Protein AF-A0AAD7IF42-F1 (afdb_monomer)

Foldseek 3Di:
DDDDDCPPVQQLLVVLVVCLLCVPPPVDPDDSVNSLVVNVVVLVVLVVVVVLVPVSLLSSLVSLLSSLLVCLLAVNLVSNLVSLVVSLVSLVVLCLLDLPPPPDPPDPDDDDDDDDPPPDDDDDDDDNVSSLVSVLSSLLSQLLSCLQVLDAGPRDQQSQQRSDAPPDPDPGQGVVCLLVVNHDDHPDLSSLSSSLSVLLNVLSVQVVCCVVDPHDDVVVLVSSLVSLVVSLVVQDPLDQDLSSLSSLLSSLLSLLSSLVVCLVPDVVSVCSNVVSLLVNLVSLLVHPPPPDSPDHRSSSLSSLVVSLVSLVVVLVVVVVDPDDDDPNVVSVVSSVSSVVSNVVCCVSGSSVVPVVVVVVPD

Mean predicted aligned error: 8.76 Å

Radius of gyration: 22.79 Å; Cα contacts (8 Å, |Δi|>4): 372; chains: 1; bounding box: 62×65×60 Å

Nearest PDB structures (foldseek):
  6hc2-assembly4_S  TM=1.830E-01  e=2.344E+00  Homo sapiens
  7vbp-assembly1_r  TM=2.228E-01  e=9.030E+00  Sus scrofa

Structure (mmCIF, N/CA/C/O backbone):
data_AF-A0AAD7IF42-F1
#
_entry.id   AF-A0AAD7IF42-F1
#
loop_
_atom_site.group_PDB
_atom_site.id
_atom_site.type_symbol
_atom_site.label_atom_id
_atom_site.label_alt_id
_atom_site.label_comp_id
_atom_site.label_asym_id
_atom_site.label_entity_id
_atom_site.label_seq_id
_atom_site.pdbx_PDB_ins_code
_atom_site.Cartn_x
_atom_site.Cartn_y
_atom_site.Cartn_z
_atom_site.occupancy
_atom_site.B_iso_or_equiv
_atom_site.auth_seq_id
_atom_site.auth_comp_id
_atom_site.auth_asym_id
_atom_site.auth_atom_id
_atom_site.pdbx_PDB_model_num
ATOM 1 N N . MET A 1 1 ? 14.842 25.556 -34.738 1.00 37.38 1 MET A N 1
ATOM 2 C CA . MET A 1 1 ? 15.367 24.837 -33.557 1.00 37.38 1 MET A CA 1
ATOM 3 C C . MET A 1 1 ? 14.764 23.446 -33.577 1.00 37.38 1 MET A C 1
ATOM 5 O O . MET A 1 1 ? 13.561 23.319 -33.405 1.00 37.38 1 MET A O 1
ATOM 9 N N . HIS A 1 2 ? 15.563 22.438 -33.924 1.00 32.78 2 HIS A N 1
ATOM 10 C CA . HIS A 1 2 ? 15.119 21.048 -33.985 1.00 32.78 2 HIS A CA 1
ATOM 11 C C . HIS A 1 2 ? 14.974 20.503 -32.563 1.00 32.78 2 HIS A C 1
ATOM 13 O O . HIS A 1 2 ? 15.961 20.381 -31.845 1.00 32.78 2 HIS A O 1
ATOM 19 N N . SER A 1 3 ? 13.736 20.211 -32.163 1.00 39.41 3 SER A N 1
ATOM 20 C CA . SER A 1 3 ? 13.443 19.379 -31.000 1.00 39.41 3 SER A CA 1
ATOM 21 C C . SER A 1 3 ? 13.962 17.978 -31.314 1.00 39.41 3 SER A C 1
ATOM 23 O O . SER A 1 3 ? 13.439 17.299 -32.196 1.00 39.41 3 SER A O 1
ATOM 25 N N . ALA A 1 4 ? 15.055 17.586 -30.662 1.00 40.69 4 ALA A N 1
ATOM 26 C CA . ALA A 1 4 ? 15.479 16.200 -30.644 1.00 40.69 4 ALA A CA 1
ATOM 27 C C . ALA A 1 4 ? 14.379 15.415 -29.920 1.00 40.69 4 ALA A C 1
ATOM 29 O O . ALA A 1 4 ? 14.184 15.589 -28.717 1.00 40.69 4 ALA A O 1
ATOM 30 N N . ALA A 1 5 ? 13.619 14.611 -30.663 1.00 49.66 5 ALA A N 1
ATOM 31 C CA . ALA A 1 5 ? 12.765 13.607 -30.053 1.00 49.66 5 ALA A CA 1
ATOM 32 C C . ALA A 1 5 ? 13.664 12.720 -29.171 1.00 49.66 5 ALA A C 1
ATOM 34 O O . ALA A 1 5 ? 14.749 12.351 -29.630 1.00 49.66 5 ALA A O 1
ATOM 35 N N . PRO A 1 6 ? 13.281 12.408 -27.924 1.00 46.97 6 PRO A N 1
ATOM 36 C CA . PRO A 1 6 ? 14.051 11.507 -27.079 1.00 46.97 6 PRO A CA 1
ATOM 37 C C . PRO A 1 6 ? 14.047 10.120 -27.736 1.00 46.97 6 PRO A C 1
ATOM 39 O O . PRO A 1 6 ? 13.092 9.359 -27.631 1.00 46.97 6 PRO A O 1
ATOM 42 N N . THR A 1 7 ? 15.090 9.831 -28.513 1.00 49.94 7 THR A N 1
ATOM 43 C CA . THR A 1 7 ? 15.296 8.554 -29.212 1.00 49.94 7 THR A CA 1
ATOM 44 C C . THR A 1 7 ? 15.912 7.493 -28.311 1.00 49.94 7 THR A C 1
ATOM 46 O O . THR A 1 7 ? 15.931 6.320 -28.680 1.00 49.94 7 THR A O 1
ATOM 49 N N . ASP A 1 8 ? 16.380 7.880 -27.124 1.00 52.59 8 ASP A N 1
ATOM 50 C CA . ASP A 1 8 ? 16.656 6.916 -26.071 1.00 52.59 8 ASP A CA 1
ATOM 51 C C . ASP A 1 8 ? 15.321 6.477 -25.485 1.00 52.59 8 ASP A C 1
ATOM 53 O O . ASP A 1 8 ? 14.614 7.257 -24.851 1.00 52.59 8 ASP A O 1
ATOM 57 N N . LYS A 1 9 ? 14.984 5.203 -25.702 1.00 55.34 9 LYS A N 1
ATOM 58 C CA . LYS A 1 9 ? 13.802 4.501 -25.176 1.00 55.34 9 LYS A CA 1
ATOM 59 C C . LYS A 1 9 ? 13.815 4.371 -23.641 1.00 55.34 9 LYS A C 1
ATOM 61 O O . LYS A 1 9 ? 13.262 3.422 -23.099 1.00 55.34 9 LYS A O 1
ATOM 66 N N . GLY A 1 10 ? 14.470 5.295 -22.935 1.00 55.50 10 GLY A N 1
ATOM 67 C CA . GLY A 1 10 ? 14.366 5.434 -21.493 1.00 55.50 10 GLY A CA 1
ATOM 68 C C . GLY A 1 10 ? 12.892 5.582 -21.132 1.00 55.50 10 GLY A C 1
ATOM 69 O O . GLY A 1 10 ? 12.226 6.495 -21.615 1.00 55.50 10 GLY A O 1
ATOM 70 N N . SER A 1 11 ? 12.398 4.610 -20.363 1.00 74.81 11 SER A N 1
ATOM 71 C CA . SER A 1 11 ? 10.993 4.343 -20.039 1.00 74.81 11 SER A CA 1
ATOM 72 C C . SER A 1 11 ? 10.105 5.594 -20.058 1.00 74.81 11 SER A C 1
ATOM 74 O O . SER A 1 11 ? 10.213 6.458 -19.190 1.00 74.81 11 SER A O 1
ATOM 76 N N . LEU A 1 12 ? 9.189 5.687 -21.032 1.00 89.12 12 LEU A N 1
ATOM 77 C CA . LEU A 1 12 ? 8.197 6.771 -21.131 1.00 89.12 12 LEU A CA 1
ATOM 78 C C . LEU A 1 12 ? 7.338 6.916 -19.866 1.00 89.12 12 LEU A C 1
ATOM 80 O O . LEU A 1 12 ? 6.805 7.994 -19.609 1.00 89.12 12 LEU A O 1
ATOM 84 N N . ALA A 1 13 ? 7.276 5.877 -19.028 1.00 89.88 13 ALA A N 1
ATOM 85 C CA . ALA A 1 13 ? 6.681 5.954 -17.701 1.00 89.88 13 ALA A CA 1
ATOM 86 C C . ALA A 1 13 ? 7.433 6.928 -16.767 1.00 89.88 13 ALA A C 1
ATOM 88 O O . ALA A 1 13 ? 6.816 7.579 -15.932 1.00 89.88 13 ALA A O 1
ATOM 89 N N . VAL A 1 14 ? 8.750 7.100 -16.920 1.00 90.44 14 VAL A N 1
ATOM 90 C CA . VAL A 1 14 ? 9.523 8.113 -16.179 1.00 90.44 14 VAL A CA 1
ATOM 91 C C . VAL A 1 14 ? 9.118 9.521 -16.614 1.00 90.44 14 VAL A C 1
ATOM 93 O O . VAL A 1 14 ? 8.935 10.388 -15.764 1.00 90.44 14 VAL A O 1
ATOM 96 N N . TYR A 1 15 ? 8.915 9.749 -17.915 1.00 89.19 15 TYR A N 1
ATOM 97 C CA . TYR A 1 15 ? 8.423 11.035 -18.422 1.00 89.19 15 TYR A CA 1
ATOM 98 C C . TYR A 1 15 ? 6.982 11.318 -17.983 1.00 89.19 15 TYR A C 1
ATOM 100 O O . TYR A 1 15 ? 6.678 12.452 -17.614 1.00 89.19 15 TYR A O 1
ATOM 108 N N . LEU A 1 16 ? 6.127 10.289 -17.942 1.00 90.50 16 LEU A N 1
ATOM 109 C CA . LEU A 1 16 ? 4.794 10.371 -17.343 1.00 90.50 16 LEU A CA 1
ATOM 110 C C . LEU A 1 16 ? 4.884 10.902 -15.908 1.00 90.50 16 LEU A C 1
ATOM 112 O O . LEU A 1 16 ? 4.269 11.919 -15.596 1.00 90.50 16 LEU A O 1
ATOM 116 N N . TRP A 1 17 ? 5.707 10.289 -15.056 1.00 88.44 17 TRP A N 1
ATOM 117 C CA . TRP A 1 17 ? 5.891 10.759 -13.682 1.00 88.44 17 TRP A CA 1
ATOM 118 C C . TRP A 1 17 ? 6.531 12.139 -13.597 1.00 88.44 17 TRP A C 1
ATOM 120 O O . TRP A 1 17 ? 6.092 12.955 -12.795 1.00 88.44 17 TRP A O 1
ATOM 130 N N . GLY A 1 18 ? 7.496 12.454 -14.460 1.00 88.06 18 GLY A N 1
ATOM 131 C CA . GLY A 1 18 ? 8.045 13.804 -14.567 1.00 88.06 18 GLY A CA 1
ATOM 132 C C . GLY A 1 18 ? 6.959 14.850 -14.840 1.00 88.06 18 GLY A C 1
ATOM 133 O O . GLY A 1 18 ? 6.968 15.910 -14.219 1.00 88.06 18 GLY A O 1
ATOM 134 N N . SER A 1 19 ? 5.986 14.533 -15.702 1.00 87.25 19 SER A N 1
ATOM 135 C CA . SER A 1 19 ? 4.848 15.416 -15.994 1.00 87.25 19 SER A CA 1
ATOM 136 C C . SER A 1 19 ? 3.854 15.543 -14.834 1.00 87.25 19 SER A C 1
ATOM 138 O O . SER A 1 19 ? 3.307 16.621 -14.623 1.00 87.25 19 SER A O 1
ATOM 140 N N . VAL A 1 20 ? 3.652 14.474 -14.053 1.00 85.56 20 VAL A N 1
ATOM 141 C CA . VAL A 1 20 ? 2.779 14.478 -12.864 1.00 85.56 20 VAL A CA 1
ATOM 142 C C . VAL A 1 20 ? 3.416 15.261 -11.713 1.00 85.56 20 VAL A C 1
ATOM 144 O O . VAL A 1 20 ? 2.737 16.019 -11.028 1.00 85.56 20 VAL A O 1
ATOM 147 N N . LEU A 1 21 ? 4.725 15.103 -11.506 1.00 83.50 21 LEU A N 1
ATOM 148 C CA . LEU A 1 21 ? 5.458 15.709 -10.390 1.00 83.50 21 LEU A CA 1
ATOM 149 C C . LEU A 1 21 ? 5.893 17.155 -10.650 1.00 83.50 21 LEU A C 1
ATOM 151 O O . LEU A 1 21 ? 6.169 17.882 -9.700 1.00 83.50 21 LEU A O 1
ATOM 155 N N . SER A 1 22 ? 5.954 17.586 -11.912 1.00 83.25 22 SER A N 1
ATOM 156 C CA . SER A 1 22 ? 6.263 18.965 -12.298 1.00 83.25 22 SER A CA 1
ATOM 157 C C . SER A 1 22 ? 5.022 19.650 -12.882 1.00 83.25 22 SER A C 1
ATOM 159 O O . SER A 1 22 ? 4.936 19.822 -14.100 1.00 83.25 22 SER A O 1
ATOM 161 N N . PRO A 1 23 ? 4.073 20.106 -12.039 1.00 64.12 23 PRO A N 1
ATOM 162 C CA . PRO A 1 23 ? 2.855 20.775 -12.497 1.00 64.12 23 PRO A CA 1
ATOM 163 C C . PRO A 1 23 ? 3.118 22.150 -13.135 1.00 64.12 23 PRO A C 1
ATOM 165 O O . PRO A 1 23 ? 2.208 22.737 -13.720 1.00 64.12 23 PRO A O 1
ATOM 168 N N . VAL A 1 24 ? 4.353 22.675 -13.064 1.00 69.62 24 VAL A N 1
ATOM 169 C CA . VAL A 1 24 ? 4.752 23.880 -13.802 1.00 69.62 24 VAL A CA 1
ATOM 170 C C . VAL A 1 24 ? 4.734 23.563 -15.297 1.00 69.62 24 VAL A C 1
ATOM 172 O O . VAL A 1 24 ? 5.679 23.012 -15.860 1.00 69.62 24 VAL A O 1
ATOM 175 N N . GLN A 1 25 ? 3.622 23.923 -15.934 1.00 57.47 25 GLN A N 1
ATOM 176 C CA . GLN A 1 25 ? 3.397 23.846 -17.371 1.00 57.47 25 GLN A CA 1
ATOM 177 C C . GLN A 1 25 ? 4.444 24.701 -18.094 1.00 57.47 25 GLN A C 1
ATOM 179 O O . GLN A 1 25 ? 4.246 25.889 -18.339 1.00 57.47 25 GLN A O 1
ATOM 184 N N . LEU A 1 26 ? 5.571 24.096 -18.467 1.00 56.31 26 LEU A N 1
ATOM 185 C CA . LEU A 1 26 ? 6.640 24.717 -19.258 1.00 56.31 26 LEU A CA 1
ATOM 186 C C . LEU A 1 26 ? 6.225 24.974 -20.727 1.00 56.31 26 LEU A C 1
ATOM 188 O O . LEU A 1 26 ? 7.031 24.827 -21.638 1.00 56.31 26 LEU A O 1
ATOM 192 N N . GLY A 1 27 ? 4.959 25.318 -20.988 1.00 61.66 27 GLY A N 1
ATOM 193 C CA . GLY A 1 27 ? 4.437 25.590 -22.332 1.00 61.66 27 GLY A CA 1
ATOM 194 C C . GLY A 1 27 ? 4.509 24.404 -23.303 1.00 61.66 27 GLY A C 1
ATOM 195 O O . GLY A 1 27 ? 4.327 24.595 -24.504 1.00 61.66 27 GLY A O 1
ATOM 196 N N . TYR A 1 28 ? 4.784 23.191 -22.815 1.00 66.81 28 TYR A N 1
ATOM 197 C CA . TYR A 1 28 ? 4.833 21.992 -23.647 1.00 66.81 28 TYR A CA 1
ATOM 198 C C . TYR A 1 28 ? 3.422 21.428 -23.875 1.00 66.81 28 TYR A C 1
ATOM 200 O O . TYR A 1 28 ? 2.633 21.365 -22.934 1.00 66.81 28 TYR A O 1
ATOM 208 N N . PRO A 1 29 ? 3.100 20.968 -25.098 1.00 71.12 29 PRO A N 1
ATOM 209 C CA . PRO A 1 29 ? 1.772 20.460 -25.453 1.00 71.12 29 PRO A CA 1
ATOM 210 C C . PRO A 1 29 ? 1.480 19.043 -24.931 1.00 71.12 29 PRO A C 1
ATOM 212 O O . PRO A 1 29 ? 0.421 18.495 -25.226 1.00 71.12 29 PRO A O 1
ATOM 215 N N . TYR A 1 30 ? 2.413 18.412 -24.214 1.00 72.12 30 TYR A N 1
ATOM 216 C CA . TYR A 1 30 ? 2.274 17.018 -23.802 1.00 72.12 30 TYR A CA 1
ATOM 217 C C . TYR A 1 30 ? 1.509 16.910 -22.486 1.00 72.12 30 TYR A C 1
ATOM 219 O O . TYR A 1 30 ? 1.975 17.370 -21.444 1.00 72.12 30 TYR A O 1
ATOM 227 N N . THR A 1 31 ? 0.338 16.283 -22.546 1.00 86.00 31 THR A N 1
ATOM 228 C CA . THR A 1 31 ? -0.444 15.911 -21.367 1.00 86.00 31 THR A CA 1
ATOM 229 C C . THR A 1 31 ? 0.096 14.608 -20.761 1.00 86.00 31 THR A C 1
ATOM 231 O O . THR A 1 31 ? 0.666 13.789 -21.491 1.00 86.00 31 THR A O 1
ATOM 234 N N . PRO A 1 32 ? -0.103 14.366 -19.451 1.00 88.88 32 PRO A N 1
ATOM 235 C CA . PRO A 1 32 ? 0.173 13.067 -18.836 1.00 88.88 32 PRO A CA 1
ATOM 236 C C . PRO A 1 32 ? -0.457 11.905 -19.619 1.00 88.88 32 PRO A C 1
ATOM 238 O O . PRO A 1 32 ? 0.183 10.877 -19.814 1.00 88.88 32 PRO A O 1
ATOM 241 N N . ASP A 1 33 ? -1.656 12.103 -20.172 1.00 90.25 33 ASP A N 1
ATOM 242 C CA . ASP A 1 33 ? -2.352 11.101 -20.987 1.00 90.25 33 ASP A CA 1
ATOM 243 C C . ASP A 1 33 ? -1.561 10.697 -22.239 1.00 90.25 33 ASP A C 1
ATOM 245 O O . ASP A 1 33 ? -1.524 9.520 -22.593 1.00 90.25 33 ASP A O 1
ATOM 249 N N . ALA A 1 34 ? -0.884 11.646 -22.896 1.00 90.81 34 ALA A N 1
ATOM 250 C CA . ALA A 1 34 ? -0.051 11.347 -24.058 1.00 90.81 34 ALA A CA 1
ATOM 251 C C . ALA A 1 34 ? 1.153 10.474 -23.668 1.00 90.81 34 ALA A C 1
ATOM 253 O O . ALA A 1 34 ? 1.450 9.492 -24.347 1.00 90.81 34 ALA A O 1
ATOM 254 N N . PHE A 1 35 ? 1.819 10.785 -22.550 1.00 91.44 35 PHE A N 1
ATOM 255 C CA . PHE A 1 35 ? 2.918 9.957 -22.046 1.00 91.44 35 PHE A CA 1
ATOM 256 C C . PHE A 1 35 ? 2.443 8.577 -21.595 1.00 91.44 35 PHE A C 1
ATOM 258 O O . PHE A 1 35 ? 3.131 7.592 -21.858 1.00 91.44 35 PHE A O 1
ATOM 265 N N . LEU A 1 36 ? 1.269 8.491 -20.966 1.00 94.31 36 LEU A N 1
ATOM 266 C CA . LEU A 1 36 ? 0.659 7.227 -20.565 1.00 94.31 36 LEU A CA 1
ATOM 267 C C . LEU A 1 36 ? 0.368 6.344 -21.781 1.00 94.31 36 LEU A C 1
ATOM 269 O O . LEU A 1 36 ? 0.772 5.184 -21.790 1.00 94.31 36 LEU A O 1
ATOM 273 N N . LEU A 1 37 ? -0.283 6.884 -22.815 1.00 94.25 37 LEU A N 1
ATOM 274 C CA . LEU A 1 37 ? -0.581 6.141 -24.043 1.00 94.25 37 LEU A CA 1
ATOM 275 C C . LEU A 1 37 ? 0.697 5.583 -24.677 1.00 94.25 37 LEU A C 1
ATOM 277 O O . LEU A 1 37 ? 0.780 4.382 -24.932 1.00 94.25 37 LEU A O 1
ATOM 281 N N . CYS A 1 38 ? 1.724 6.417 -24.839 1.00 92.44 38 CYS A N 1
ATOM 282 C CA . CYS A 1 38 ? 2.990 5.966 -25.408 1.00 92.44 38 CYS A CA 1
ATOM 283 C C . CYS A 1 38 ? 3.717 4.951 -24.500 1.00 92.44 38 CYS A C 1
ATOM 285 O O . CYS A 1 38 ? 4.340 4.013 -24.997 1.00 92.44 38 CYS A O 1
ATOM 287 N N . ALA A 1 39 ? 3.639 5.095 -23.171 1.00 93.56 39 ALA A N 1
ATOM 288 C CA . ALA A 1 39 ? 4.199 4.120 -22.233 1.00 93.56 39 ALA A CA 1
ATOM 289 C C . ALA A 1 39 ? 3.515 2.749 -22.361 1.00 93.56 39 ALA A C 1
ATOM 291 O O . ALA A 1 39 ? 4.197 1.726 -22.375 1.00 93.56 39 ALA A O 1
ATOM 292 N N . LEU A 1 40 ? 2.188 2.721 -22.521 1.00 94.81 40 LEU A N 1
ATOM 293 C CA . LEU A 1 40 ? 1.420 1.492 -22.737 1.00 94.81 40 LEU A CA 1
ATOM 294 C C . LEU A 1 40 ? 1.742 0.828 -24.084 1.00 94.81 40 LEU A C 1
ATOM 296 O O . LEU A 1 40 ? 1.821 -0.399 -24.163 1.00 94.81 40 LEU A O 1
ATOM 300 N N . GLU A 1 41 ? 1.939 1.615 -25.143 1.00 93.88 41 GLU A N 1
ATOM 301 C CA . GLU A 1 41 ? 2.364 1.107 -26.453 1.00 93.88 41 GLU A CA 1
ATOM 302 C C . GLU A 1 41 ? 3.765 0.484 -26.393 1.00 93.88 41 GLU A C 1
ATOM 304 O O . GLU A 1 41 ? 3.965 -0.632 -26.883 1.00 93.88 41 GLU A O 1
ATOM 309 N N . ASN A 1 42 ? 4.709 1.155 -25.725 1.00 92.00 42 ASN A N 1
ATOM 310 C CA . ASN A 1 42 ? 6.062 0.638 -25.532 1.00 92.00 42 ASN A CA 1
ATOM 311 C C . ASN A 1 42 ? 6.077 -0.635 -24.686 1.00 92.00 42 ASN A C 1
ATOM 313 O O . ASN A 1 42 ? 6.704 -1.605 -25.097 1.00 92.00 42 ASN A O 1
ATOM 317 N N . LEU A 1 43 ? 5.328 -0.684 -23.578 1.00 93.00 43 LEU A N 1
ATOM 318 C CA . LEU A 1 43 ? 5.209 -1.882 -22.737 1.00 93.00 43 LEU A CA 1
ATOM 319 C C . LEU A 1 43 ? 4.796 -3.113 -23.553 1.00 93.00 43 LEU A C 1
ATOM 321 O O . LEU A 1 43 ? 5.417 -4.170 -23.460 1.00 93.00 43 LEU A O 1
ATOM 325 N N . ARG A 1 44 ? 3.785 -2.973 -24.418 1.00 92.75 44 ARG A N 1
ATOM 326 C CA . ARG A 1 44 ? 3.333 -4.068 -25.294 1.00 92.75 44 ARG A CA 1
ATOM 327 C C . ARG A 1 44 ? 4.427 -4.523 -26.256 1.00 92.75 44 ARG A C 1
ATOM 329 O O . ARG A 1 44 ? 4.583 -5.722 -26.488 1.00 92.75 44 ARG A O 1
ATOM 336 N N . HIS A 1 45 ? 5.166 -3.575 -26.827 1.00 91.19 45 HIS A N 1
ATOM 337 C CA . HIS A 1 45 ? 6.266 -3.878 -27.733 1.00 91.19 45 HIS A CA 1
ATOM 338 C C . HIS A 1 45 ? 7.433 -4.556 -27.005 1.00 91.19 45 HIS A C 1
ATOM 340 O O . HIS A 1 45 ? 7.975 -5.543 -27.505 1.00 91.19 45 HIS A O 1
ATOM 346 N N . ASP A 1 46 ? 7.786 -4.081 -25.815 1.00 91.12 46 ASP A N 1
ATOM 347 C CA . ASP A 1 46 ? 8.905 -4.592 -25.030 1.00 91.12 46 ASP A CA 1
ATOM 348 C C . ASP A 1 46 ? 8.624 -6.004 -24.515 1.00 91.12 46 ASP A C 1
ATOM 350 O O . ASP A 1 46 ? 9.475 -6.872 -24.692 1.00 91.12 46 ASP A O 1
ATOM 354 N N . ILE A 1 47 ? 7.401 -6.296 -24.047 1.00 90.38 47 ILE A N 1
ATOM 355 C CA . ILE A 1 47 ? 6.982 -7.653 -23.639 1.00 90.38 47 ILE A CA 1
ATOM 356 C C . ILE A 1 47 ? 7.221 -8.683 -24.752 1.00 90.38 47 ILE A C 1
ATOM 358 O O . ILE A 1 47 ? 7.677 -9.793 -24.482 1.00 90.38 47 ILE A O 1
ATOM 362 N N . SER A 1 48 ? 6.985 -8.315 -26.016 1.00 90.50 48 SER A N 1
ATOM 363 C CA . SER A 1 48 ? 7.227 -9.211 -27.158 1.00 90.50 48 SER A CA 1
ATOM 364 C C . SER A 1 48 ? 8.712 -9.493 -27.429 1.00 90.50 48 SER A C 1
ATOM 366 O O . SER A 1 48 ? 9.044 -10.443 -28.137 1.00 90.50 48 SER A O 1
ATOM 368 N N . ARG A 1 49 ? 9.607 -8.673 -26.867 1.00 90.38 49 ARG A N 1
ATOM 369 C CA . ARG A 1 49 ? 11.057 -8.690 -27.092 1.00 90.38 49 ARG A CA 1
ATOM 370 C C . ARG A 1 49 ? 11.862 -9.124 -25.868 1.00 90.38 49 ARG A C 1
ATOM 372 O O . ARG A 1 49 ? 13.067 -9.303 -26.021 1.00 90.38 49 ARG A O 1
ATOM 379 N N . ILE A 1 50 ? 11.221 -9.305 -24.706 1.00 88.12 50 ILE A N 1
ATOM 380 C CA . ILE A 1 50 ? 11.881 -9.633 -23.430 1.00 88.12 50 ILE A CA 1
ATOM 381 C C . ILE A 1 50 ? 12.860 -10.797 -23.583 1.00 88.12 50 ILE A C 1
ATOM 383 O O . ILE A 1 50 ? 13.980 -10.664 -23.109 1.00 88.12 50 ILE A O 1
ATOM 387 N N . GLY A 1 51 ? 12.474 -11.872 -24.288 1.00 85.25 51 GLY A N 1
ATOM 388 C CA . GLY A 1 51 ? 13.352 -12.988 -24.669 1.00 85.25 51 GLY A CA 1
ATOM 389 C C . GLY A 1 51 ? 14.469 -13.271 -23.657 1.00 85.25 51 GLY A C 1
ATOM 390 O O . GLY A 1 51 ? 14.190 -13.603 -22.507 1.00 85.25 51 GLY A O 1
ATOM 391 N N . ASP A 1 52 ? 15.715 -13.060 -24.093 1.00 80.00 52 ASP A N 1
ATOM 392 C CA . ASP A 1 52 ? 16.926 -13.177 -23.268 1.00 80.00 52 ASP A CA 1
ATOM 393 C C . ASP A 1 52 ? 17.488 -11.813 -22.804 1.00 80.00 52 ASP A C 1
ATOM 395 O O . ASP A 1 52 ? 18.511 -11.756 -22.112 1.00 80.00 52 ASP A O 1
ATOM 399 N N . ASP A 1 53 ? 16.851 -10.692 -23.174 1.00 89.25 53 ASP A N 1
ATOM 400 C CA . ASP A 1 53 ? 17.288 -9.359 -22.7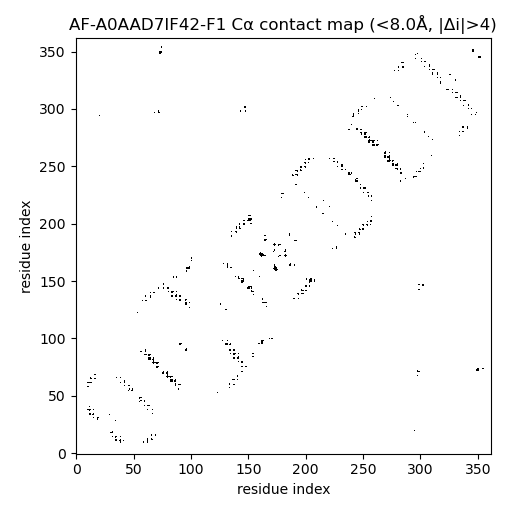54 1.00 89.25 53 ASP A CA 1
ATOM 401 C C . ASP A 1 53 ? 16.761 -9.054 -21.360 1.00 89.25 53 ASP A C 1
ATOM 403 O O . ASP A 1 53 ? 15.735 -8.415 -21.119 1.00 89.25 53 ASP A O 1
ATOM 407 N N . SER A 1 54 ? 17.550 -9.511 -20.410 1.00 86.81 54 SER A N 1
ATOM 408 C CA . SER A 1 54 ? 17.352 -9.221 -19.013 1.00 86.81 54 SER A CA 1
ATOM 409 C C . SER A 1 54 ? 17.164 -7.710 -18.761 1.00 86.81 54 SER A C 1
ATOM 411 O O . SER A 1 54 ? 16.306 -7.316 -17.977 1.00 86.81 54 SER A O 1
ATOM 413 N N . LYS A 1 55 ? 17.948 -6.815 -19.379 1.00 89.62 55 LYS A N 1
ATOM 414 C CA . LYS A 1 55 ? 17.875 -5.383 -19.044 1.00 89.62 55 LYS A CA 1
ATOM 415 C C . LYS A 1 55 ? 16.491 -4.845 -19.405 1.00 89.62 55 LYS A C 1
ATOM 417 O O . LYS A 1 55 ? 15.869 -4.152 -18.600 1.00 89.62 55 LYS A O 1
ATOM 422 N N . LEU A 1 56 ? 15.998 -5.261 -20.568 1.00 91.44 56 LEU A N 1
ATOM 423 C CA . LEU A 1 56 ? 14.651 -4.967 -21.033 1.00 91.44 56 LEU A CA 1
ATOM 424 C C . LEU A 1 56 ? 13.577 -5.522 -20.086 1.00 91.44 56 LEU A C 1
ATOM 426 O O . LEU A 1 56 ? 12.578 -4.850 -19.843 1.00 91.44 56 LEU A O 1
ATOM 430 N N . LEU A 1 57 ? 13.781 -6.708 -19.502 1.00 92.56 57 LEU A N 1
ATOM 431 C CA . LEU A 1 57 ? 12.879 -7.258 -18.486 1.00 92.56 57 LEU A CA 1
ATOM 432 C C . LEU A 1 57 ? 12.754 -6.328 -17.266 1.00 92.56 57 LEU A C 1
ATOM 434 O O . LEU A 1 57 ? 11.633 -6.050 -16.844 1.00 92.56 57 LEU A O 1
ATOM 438 N N . LEU A 1 58 ? 13.864 -5.834 -16.699 1.00 92.38 58 LEU A N 1
ATOM 439 C CA . LEU A 1 58 ? 13.794 -4.898 -15.563 1.00 92.38 58 LEU A CA 1
ATOM 440 C C . LEU A 1 58 ? 13.153 -3.573 -15.948 1.00 92.38 58 LEU A C 1
ATOM 442 O O . LEU A 1 58 ? 12.337 -3.063 -15.187 1.00 92.38 58 LEU A O 1
ATOM 446 N N . GLU A 1 59 ? 13.503 -3.029 -17.114 1.00 91.94 59 GLU A N 1
ATOM 447 C CA . GLU A 1 59 ? 12.898 -1.797 -17.625 1.00 91.94 59 GLU A CA 1
ATOM 448 C C . GLU A 1 59 ? 11.380 -1.970 -17.806 1.00 91.94 59 GLU A C 1
ATOM 450 O O . GLU A 1 59 ? 10.613 -1.079 -17.435 1.00 91.94 59 GLU A O 1
ATOM 455 N N . THR A 1 60 ? 10.936 -3.145 -18.269 1.00 94.56 60 THR A N 1
ATOM 456 C CA . THR A 1 60 ? 9.512 -3.488 -18.399 1.00 94.56 60 THR A CA 1
ATOM 457 C C . THR A 1 60 ? 8.838 -3.603 -17.031 1.00 94.56 60 THR A C 1
ATOM 459 O O . THR A 1 60 ? 7.790 -2.999 -16.821 1.00 94.56 60 THR A O 1
ATOM 462 N N . ILE A 1 61 ? 9.440 -4.315 -16.069 1.00 95.38 61 ILE A N 1
ATOM 463 C CA . ILE A 1 61 ? 8.910 -4.422 -14.697 1.00 95.38 61 ILE A CA 1
ATOM 464 C C . ILE A 1 61 ? 8.800 -3.034 -14.057 1.00 95.38 61 ILE A C 1
ATOM 466 O O . ILE A 1 61 ? 7.771 -2.701 -13.475 1.00 95.38 61 ILE A O 1
ATOM 470 N N . GLN A 1 62 ? 9.832 -2.199 -14.189 1.00 94.38 62 GLN A N 1
ATOM 471 C CA . GLN A 1 62 ? 9.823 -0.837 -13.669 1.00 94.38 62 GLN A CA 1
ATOM 472 C C . GLN A 1 62 ? 8.717 0.002 -14.322 1.00 94.38 62 GLN A C 1
ATOM 474 O O . GLN A 1 62 ? 8.014 0.728 -13.622 1.00 94.38 62 GLN A O 1
ATOM 479 N N . ALA A 1 63 ? 8.534 -0.104 -15.640 1.00 95.25 63 ALA A N 1
ATOM 480 C CA . ALA A 1 63 ? 7.468 0.592 -16.350 1.00 95.25 63 ALA A CA 1
ATOM 481 C C . ALA A 1 63 ? 6.069 0.131 -15.895 1.00 95.25 63 ALA A C 1
ATOM 483 O O . ALA A 1 63 ? 5.226 0.983 -15.625 1.00 95.25 63 ALA A O 1
ATOM 484 N N . GLU A 1 64 ? 5.837 -1.175 -15.720 1.00 96.75 64 GLU A N 1
ATOM 485 C CA . GLU A 1 64 ? 4.582 -1.718 -15.172 1.00 96.75 64 GLU A CA 1
ATOM 486 C C . GLU A 1 64 ? 4.297 -1.184 -13.756 1.00 96.75 64 GLU A C 1
ATOM 488 O O . GLU A 1 64 ? 3.188 -0.733 -13.467 1.00 96.75 64 GLU A O 1
ATOM 493 N N . ILE A 1 65 ? 5.310 -1.154 -12.878 1.00 95.94 65 ILE A N 1
ATOM 494 C CA . ILE A 1 65 ? 5.189 -0.592 -11.521 1.00 95.94 65 ILE A CA 1
ATOM 495 C C . ILE A 1 65 ? 4.820 0.893 -11.585 1.00 95.94 65 ILE A C 1
ATOM 497 O O . ILE A 1 65 ? 3.886 1.323 -10.911 1.00 95.94 65 ILE A O 1
ATOM 501 N N . LEU A 1 66 ? 5.524 1.681 -12.401 1.00 94.38 66 LEU A N 1
ATOM 502 C CA . LEU A 1 66 ? 5.282 3.119 -12.532 1.00 94.38 66 LEU A CA 1
ATOM 503 C C . LEU A 1 66 ? 3.886 3.417 -13.096 1.00 94.38 66 LEU A C 1
ATOM 505 O O . LEU A 1 66 ? 3.216 4.321 -12.600 1.00 94.38 66 LEU A O 1
ATOM 509 N N . VAL A 1 67 ? 3.425 2.661 -14.094 1.00 95.69 67 VAL A N 1
ATOM 510 C CA . VAL A 1 67 ? 2.066 2.795 -14.644 1.00 95.69 67 VAL A CA 1
ATOM 511 C C . VAL A 1 67 ? 1.016 2.390 -13.606 1.00 95.69 67 VAL A C 1
ATOM 513 O O . VAL A 1 67 ? 0.016 3.083 -13.432 1.00 95.69 67 VAL A O 1
ATOM 516 N N . SER A 1 68 ? 1.263 1.321 -12.848 1.00 95.62 68 SER A N 1
ATOM 517 C CA . SER A 1 68 ? 0.412 0.923 -11.726 1.00 95.62 68 SER A CA 1
ATOM 518 C C . SER A 1 68 ? 0.300 2.031 -10.671 1.00 95.62 68 SER A C 1
ATOM 520 O O . SER A 1 68 ? -0.808 2.402 -10.288 1.00 95.62 68 SER A O 1
ATOM 522 N N . PHE A 1 69 ? 1.417 2.627 -10.243 1.00 93.06 69 PHE A N 1
ATOM 523 C CA . PHE A 1 69 ? 1.390 3.772 -9.327 1.00 93.06 69 PHE A CA 1
ATOM 524 C C . PHE A 1 69 ? 0.640 4.975 -9.924 1.00 93.06 69 PHE A C 1
ATOM 526 O O . PHE A 1 69 ? 0.005 5.730 -9.190 1.00 93.06 69 PHE A O 1
ATOM 533 N N . TYR A 1 70 ? 0.694 5.182 -11.245 1.00 92.81 70 TYR A N 1
ATOM 534 C CA . TYR A 1 70 ? -0.023 6.292 -11.876 1.00 92.81 70 TYR A CA 1
ATOM 535 C C . TYR A 1 70 ? -1.536 6.070 -11.774 1.00 92.81 70 TYR A C 1
ATOM 537 O O . TYR A 1 70 ? -2.292 6.990 -11.459 1.00 92.81 70 TYR A O 1
ATOM 545 N N . TYR A 1 71 ? -1.989 4.832 -11.974 1.00 94.06 71 TYR A N 1
ATOM 546 C CA . TYR A 1 71 ? -3.391 4.468 -11.782 1.00 94.06 71 TYR A CA 1
ATOM 547 C C . TYR A 1 71 ? -3.833 4.503 -10.320 1.00 94.06 71 TYR A C 1
ATOM 549 O O . TYR A 1 71 ? -4.997 4.784 -10.042 1.00 94.06 71 TYR A O 1
ATOM 557 N N . LEU A 1 72 ? -2.911 4.286 -9.383 1.00 90.69 72 LEU A N 1
ATOM 558 C CA . LEU A 1 72 ? -3.151 4.503 -7.959 1.00 90.69 72 LEU A CA 1
ATOM 559 C C . LEU A 1 72 ? -3.411 5.985 -7.671 1.00 90.69 72 LEU A C 1
ATOM 561 O O . LEU A 1 72 ? -4.400 6.336 -7.034 1.00 90.69 72 LEU A O 1
ATOM 565 N N . HIS A 1 73 ? -2.569 6.857 -8.220 1.00 87.94 73 HIS A N 1
ATOM 566 C CA . HIS A 1 73 ? -2.732 8.306 -8.139 1.00 87.94 73 HIS A CA 1
ATOM 567 C C . HIS A 1 73 ? -4.019 8.810 -8.817 1.00 87.94 73 HIS A C 1
ATOM 569 O O . HIS A 1 73 ? -4.666 9.725 -8.311 1.00 87.94 73 HIS A O 1
ATOM 575 N N . SER A 1 74 ? -4.418 8.203 -9.938 1.00 89.69 74 SER A N 1
ATOM 576 C CA . SER A 1 74 ? -5.638 8.554 -10.684 1.00 89.69 74 SER A CA 1
ATOM 577 C C . SER A 1 74 ? -6.882 7.747 -10.302 1.00 89.69 74 SER A C 1
ATOM 579 O O . SER A 1 74 ? -7.868 7.746 -11.038 1.00 89.69 74 SER A O 1
ATOM 581 N N . ALA A 1 75 ? -6.861 7.070 -9.148 1.00 88.88 75 ALA A N 1
ATOM 582 C CA . ALA A 1 75 ? -8.012 6.353 -8.590 1.00 88.88 75 ALA A CA 1
ATOM 583 C C . ALA A 1 75 ? -8.666 5.342 -9.547 1.00 88.88 75 ALA A C 1
ATOM 585 O O . ALA A 1 75 ? -9.885 5.176 -9.563 1.00 88.88 75 ALA A O 1
ATOM 586 N N . SER A 1 76 ? -7.855 4.664 -10.355 1.00 92.31 76 SER A N 1
ATOM 587 C CA . SER A 1 76 ? -8.297 3.709 -11.374 1.00 92.31 76 SER A CA 1
ATOM 588 C C . SER A 1 76 ? -7.879 2.287 -10.978 1.00 92.31 76 SER A C 1
ATOM 590 O O . SER A 1 76 ? -6.908 1.747 -11.518 1.00 92.31 76 SER A O 1
ATOM 592 N N . PRO A 1 77 ? -8.573 1.660 -10.005 1.00 92.00 77 PRO A N 1
ATOM 593 C CA . PRO A 1 77 ? -8.099 0.440 -9.359 1.00 92.00 77 PRO A CA 1
ATOM 594 C C . PRO A 1 77 ? -8.001 -0.754 -10.300 1.00 92.00 77 PRO A C 1
ATOM 596 O O . PRO A 1 77 ? -7.077 -1.550 -10.182 1.00 92.00 77 PRO A O 1
ATOM 599 N N . VAL A 1 78 ? -8.915 -0.880 -11.264 1.00 93.94 78 VAL A N 1
ATOM 600 C CA . VAL A 1 78 ? -8.922 -2.021 -12.189 1.00 93.94 78 VAL A CA 1
ATOM 601 C C . VAL A 1 78 ? -7.663 -2.019 -13.057 1.00 93.94 78 VAL A C 1
ATOM 603 O O . VAL A 1 78 ? -6.962 -3.027 -13.140 1.00 93.94 78 VAL A O 1
ATOM 606 N N . GLN A 1 79 ? -7.352 -0.878 -13.672 1.00 96.06 79 GLN A N 1
ATOM 607 C CA . GLN A 1 79 ? -6.168 -0.703 -14.507 1.00 96.06 79 GLN A CA 1
ATOM 608 C C . GLN A 1 79 ? -4.890 -0.829 -13.673 1.00 96.06 79 GLN A C 1
ATOM 610 O O . GLN A 1 79 ? -3.951 -1.514 -14.069 1.00 96.06 79 GLN A O 1
ATOM 615 N N . GLY A 1 80 ? -4.866 -0.223 -12.488 1.00 95.06 80 GLY A N 1
ATOM 616 C CA . GLY A 1 80 ? -3.721 -0.295 -11.592 1.00 95.06 80 GLY A CA 1
ATOM 617 C C . GLY A 1 80 ? -3.393 -1.715 -11.132 1.00 95.06 80 GLY A C 1
ATOM 618 O O . GLY A 1 80 ? -2.255 -2.160 -11.274 1.00 95.06 80 GLY A O 1
ATOM 619 N N . CYS A 1 81 ? -4.398 -2.470 -10.683 1.00 95.50 81 CYS A N 1
ATOM 620 C CA . CYS A 1 81 ? -4.246 -3.880 -10.323 1.00 95.50 81 CYS A CA 1
ATOM 621 C C . CYS A 1 81 ? -3.799 -4.747 -11.507 1.00 95.50 81 CYS A C 1
ATOM 623 O O . CYS A 1 81 ? -3.023 -5.685 -11.311 1.00 95.50 81 CYS A O 1
ATOM 625 N N . TYR A 1 82 ? -4.268 -4.446 -12.725 1.00 96.31 82 TYR A N 1
ATOM 626 C CA . TYR A 1 82 ? -3.830 -5.138 -13.940 1.00 96.31 82 TYR A CA 1
ATOM 627 C C . TYR A 1 82 ? -2.316 -4.986 -14.144 1.00 96.31 82 TYR A C 1
ATOM 629 O O . TYR A 1 82 ? -1.617 -5.988 -14.284 1.00 96.31 82 TYR A O 1
ATOM 637 N N . HIS A 1 83 ? -1.797 -3.758 -14.066 1.00 96.62 83 HIS A N 1
ATOM 638 C CA . HIS A 1 83 ? -0.366 -3.481 -14.225 1.00 96.62 83 HIS A CA 1
ATOM 639 C C . HIS A 1 83 ? 0.480 -4.022 -13.062 1.00 96.62 83 HIS A C 1
ATOM 641 O O . HIS A 1 83 ? 1.526 -4.632 -13.285 1.00 96.62 83 HIS A O 1
ATOM 647 N N . ALA A 1 84 ? 0.001 -3.918 -11.817 1.00 96.75 84 ALA A N 1
ATOM 648 C CA . ALA A 1 84 ? 0.666 -4.537 -10.667 1.00 96.75 84 ALA A CA 1
ATOM 649 C C . ALA A 1 84 ? 0.774 -6.067 -10.813 1.00 96.75 84 ALA A C 1
ATOM 651 O O . ALA A 1 84 ? 1.830 -6.649 -10.558 1.00 96.75 84 ALA A O 1
ATOM 652 N N . SER A 1 85 ? -0.293 -6.718 -11.287 1.00 96.00 85 SER A N 1
ATOM 653 C CA . SER A 1 85 ? -0.309 -8.164 -11.548 1.00 96.00 85 SER A CA 1
ATOM 654 C C . SER A 1 85 ? 0.574 -8.549 -12.740 1.00 96.00 85 SER A C 1
ATOM 656 O O . SER A 1 85 ? 1.196 -9.614 -12.726 1.00 96.00 85 SER A O 1
ATOM 658 N N . GLY A 1 86 ? 0.669 -7.682 -13.754 1.00 96.12 86 GLY A N 1
ATOM 659 C CA . GLY A 1 86 ? 1.611 -7.813 -14.867 1.00 96.12 86 GLY A CA 1
ATOM 660 C C . GLY A 1 86 ? 3.062 -7.794 -14.385 1.00 96.12 86 GLY A C 1
ATOM 661 O O . GLY A 1 86 ? 3.809 -8.739 -14.647 1.00 96.12 86 GLY A O 1
ATOM 662 N N . ALA A 1 87 ? 3.433 -6.790 -13.582 1.00 96.44 87 ALA A N 1
ATOM 663 C CA . ALA A 1 87 ? 4.752 -6.694 -12.955 1.00 96.44 87 ALA A CA 1
ATOM 664 C C . ALA A 1 87 ? 5.074 -7.928 -12.094 1.00 96.44 87 ALA A C 1
ATOM 666 O O . ALA A 1 87 ? 6.163 -8.497 -12.200 1.00 96.44 87 ALA A O 1
ATOM 667 N N . ALA A 1 88 ? 4.110 -8.380 -11.285 1.00 95.19 88 ALA A N 1
ATOM 668 C CA . ALA A 1 88 ? 4.230 -9.593 -10.482 1.00 95.19 88 ALA A CA 1
ATOM 669 C C . ALA A 1 88 ? 4.477 -10.838 -11.337 1.00 95.19 88 ALA A C 1
ATOM 671 O O . ALA A 1 88 ? 5.390 -11.609 -11.046 1.00 95.19 88 ALA A O 1
ATOM 672 N N . SER A 1 89 ? 3.715 -11.013 -12.415 1.00 95.25 89 SER A N 1
ATOM 673 C CA . SER A 1 89 ? 3.848 -12.159 -13.318 1.00 95.25 89 SER A CA 1
ATOM 674 C C . SER A 1 89 ? 5.206 -12.177 -14.023 1.00 95.25 89 SER A C 1
ATOM 676 O O . SER A 1 89 ? 5.832 -13.232 -14.102 1.00 95.25 89 SER A O 1
ATOM 678 N N . LEU A 1 90 ? 5.698 -11.017 -14.475 1.00 94.94 90 LEU A N 1
ATOM 679 C CA . LEU A 1 90 ? 7.028 -10.880 -15.078 1.00 94.94 90 LEU A CA 1
ATOM 680 C C . LEU A 1 90 ? 8.140 -11.207 -14.075 1.00 94.94 90 LEU A C 1
ATOM 682 O O . LEU A 1 90 ? 9.013 -12.025 -14.366 1.00 94.94 90 LEU A O 1
ATOM 686 N N . ALA A 1 91 ? 8.086 -10.628 -12.873 1.00 94.06 91 ALA A N 1
ATOM 687 C CA . ALA A 1 91 ? 9.076 -10.880 -11.828 1.00 94.06 91 ALA A CA 1
ATOM 688 C C . ALA A 1 91 ? 9.082 -12.352 -11.377 1.00 94.06 91 ALA A C 1
ATOM 690 O O . ALA A 1 91 ? 10.135 -12.927 -11.092 1.00 94.06 91 ALA A O 1
ATOM 691 N N . LEU A 1 92 ? 7.908 -12.983 -11.339 1.00 92.25 92 LEU A N 1
ATOM 692 C CA . LEU A 1 92 ? 7.757 -14.394 -11.011 1.00 92.25 92 LEU A CA 1
ATOM 693 C C . LEU A 1 92 ? 8.284 -15.317 -12.099 1.00 92.25 92 LEU A C 1
ATOM 695 O O . LEU A 1 92 ? 9.076 -16.209 -11.796 1.00 92.25 92 LEU A O 1
ATOM 699 N N . GLY A 1 93 ? 7.875 -15.082 -13.347 1.00 91.81 93 GLY A N 1
ATOM 700 C CA . GLY A 1 93 ? 8.304 -15.862 -14.505 1.00 91.81 93 GLY A CA 1
ATOM 701 C C . GLY A 1 93 ? 9.813 -15.791 -14.732 1.00 91.81 93 GLY A C 1
ATOM 702 O O . GLY A 1 93 ? 10.423 -16.784 -15.114 1.00 91.81 93 GLY A O 1
ATOM 703 N N . ALA A 1 94 ? 10.429 -14.653 -14.407 1.00 91.38 94 ALA A N 1
ATOM 704 C CA . ALA A 1 94 ? 11.876 -14.474 -14.449 1.00 91.38 94 ALA A CA 1
ATOM 705 C C . ALA A 1 94 ? 12.622 -15.007 -13.212 1.00 91.38 94 ALA A C 1
ATOM 707 O O . ALA A 1 94 ? 13.847 -14.937 -13.152 1.00 91.38 94 ALA A O 1
ATOM 708 N N . GLY A 1 95 ? 11.909 -15.523 -12.206 1.00 89.12 95 GLY A N 1
ATOM 709 C CA . GLY A 1 95 ? 12.528 -16.078 -11.006 1.00 89.12 95 GLY A CA 1
ATOM 710 C C . GLY A 1 95 ? 13.138 -15.039 -10.061 1.00 89.12 95 GLY A C 1
ATOM 711 O O . GLY A 1 95 ? 13.966 -15.411 -9.236 1.00 89.12 95 GLY A O 1
ATOM 712 N N . LEU A 1 96 ? 12.730 -13.764 -10.119 1.00 88.56 96 LEU A N 1
ATOM 713 C CA . LEU A 1 96 ? 13.315 -12.695 -9.285 1.00 88.56 96 LEU A CA 1
ATOM 714 C C . LEU A 1 96 ? 13.069 -12.893 -7.781 1.00 88.56 96 LEU A C 1
ATOM 716 O O . LEU A 1 96 ? 13.838 -12.417 -6.951 1.00 88.56 96 LEU A O 1
ATOM 720 N N . HIS A 1 97 ? 12.008 -13.623 -7.438 1.00 85.12 97 HIS A N 1
ATOM 721 C CA . HIS A 1 97 ? 11.675 -14.040 -6.074 1.00 85.12 97 HIS A CA 1
ATOM 722 C C . HIS A 1 97 ? 12.642 -15.095 -5.516 1.00 85.12 97 HIS A C 1
ATOM 724 O O . HIS A 1 97 ? 12.754 -15.274 -4.304 1.00 85.12 97 HIS A O 1
ATOM 730 N N . SER A 1 98 ? 13.312 -15.838 -6.398 1.00 82.00 98 SER A N 1
ATOM 731 C CA . SER A 1 98 ? 14.291 -16.836 -6.010 1.00 82.00 98 SER A CA 1
ATOM 732 C C . SER A 1 98 ? 15.619 -16.122 -5.830 1.00 82.00 98 SER A C 1
ATOM 734 O O . SER A 1 98 ? 16.337 -15.872 -6.799 1.00 82.00 98 SER A O 1
ATOM 736 N N . THR A 1 99 ? 15.977 -15.811 -4.583 1.00 65.88 99 THR A N 1
ATOM 737 C CA . THR A 1 99 ? 17.371 -15.521 -4.250 1.00 65.88 99 THR A CA 1
ATOM 738 C C . THR A 1 99 ? 18.152 -16.783 -4.579 1.00 65.88 99 THR A C 1
ATOM 740 O O . THR A 1 99 ? 18.200 -17.737 -3.805 1.00 65.88 99 THR A O 1
ATOM 743 N N . CYS A 1 100 ? 18.694 -16.851 -5.796 1.00 55.53 100 CYS A N 1
ATOM 744 C CA . CYS A 1 100 ? 19.606 -17.910 -6.159 1.00 55.53 100 CYS A CA 1
ATOM 745 C C . CYS A 1 100 ? 20.759 -17.799 -5.170 1.00 55.53 100 CYS A C 1
ATOM 747 O O . CYS A 1 100 ? 21.651 -16.962 -5.309 1.00 55.53 100 CYS A O 1
ATOM 749 N N . SER A 1 101 ? 20.721 -18.651 -4.147 1.00 49.31 101 SER A N 1
ATOM 750 C CA . SER A 1 101 ? 21.920 -19.133 -3.510 1.00 49.31 101 SER A CA 1
ATOM 751 C C . SER A 1 101 ? 22.740 -19.664 -4.675 1.00 49.31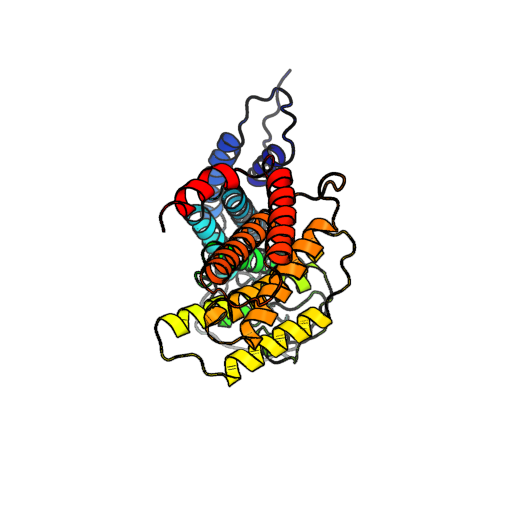 101 SER A C 1
ATOM 753 O O . SER A 1 101 ? 22.475 -20.745 -5.202 1.00 49.31 101 SER A O 1
ATOM 755 N N . LEU A 1 102 ? 23.680 -18.843 -5.145 1.00 48.38 102 LEU A N 1
ATOM 756 C CA . LEU A 1 102 ? 24.912 -19.296 -5.760 1.00 48.38 102 LEU A CA 1
ATOM 757 C C . LEU A 1 102 ? 25.537 -20.214 -4.717 1.00 48.38 102 LEU A C 1
ATOM 759 O O . LEU A 1 102 ? 26.410 -19.832 -3.939 1.00 48.38 102 LEU A O 1
ATOM 763 N N . ARG A 1 103 ? 24.990 -21.426 -4.633 1.00 44.34 103 ARG A N 1
ATOM 764 C CA . ARG A 1 103 ? 25.568 -22.539 -3.931 1.00 44.34 103 ARG A CA 1
ATOM 765 C C . ARG A 1 103 ? 26.807 -22.806 -4.749 1.00 44.34 103 ARG A C 1
ATOM 767 O O . ARG A 1 103 ? 26.734 -23.366 -5.836 1.00 44.34 103 ARG A O 1
ATOM 774 N N . HIS A 1 104 ? 27.877 -22.202 -4.258 1.00 43.09 104 HIS A N 1
ATOM 775 C CA . HIS A 1 104 ? 29.261 -22.430 -4.582 1.00 43.09 104 HIS A CA 1
ATOM 776 C C . HIS A 1 104 ? 29.416 -23.727 -5.379 1.00 43.09 104 HIS A C 1
ATOM 778 O O . HIS A 1 104 ? 29.091 -24.803 -4.870 1.00 43.09 104 HIS A O 1
ATOM 784 N N . GLU A 1 105 ? 29.870 -23.603 -6.626 1.00 42.88 105 GLU A N 1
ATOM 785 C CA . GLU A 1 105 ? 30.411 -24.692 -7.433 1.00 42.88 105 GLU A CA 1
ATOM 786 C C . GLU A 1 105 ? 31.625 -25.305 -6.718 1.00 42.88 105 GLU A C 1
ATOM 788 O O . GLU A 1 105 ? 32.779 -25.136 -7.093 1.00 42.88 105 GLU A O 1
ATOM 793 N N . GLN A 1 106 ? 31.359 -26.022 -5.638 1.00 43.72 106 GLN A N 1
ATOM 794 C CA . GLN A 1 106 ? 32.231 -27.038 -5.090 1.00 43.72 106 GLN A CA 1
ATOM 795 C C . GLN A 1 106 ? 31.445 -28.343 -5.111 1.00 43.72 106 GLN A C 1
ATOM 797 O O . GLN A 1 106 ? 31.117 -28.925 -4.081 1.00 43.72 106 GLN A O 1
ATOM 802 N N . LEU A 1 107 ? 31.123 -28.800 -6.320 1.00 41.75 107 LEU A N 1
ATOM 803 C CA . LEU A 1 107 ? 31.017 -30.229 -6.563 1.00 41.75 107 LEU A CA 1
ATOM 804 C C . LEU A 1 107 ? 32.322 -30.666 -7.240 1.00 41.75 107 LEU A C 1
ATOM 806 O O . LEU A 1 107 ? 32.658 -30.138 -8.302 1.00 41.75 107 LEU A O 1
ATOM 810 N N . PRO A 1 108 ? 33.092 -31.579 -6.625 1.00 48.00 108 PRO A N 1
ATOM 811 C CA . PRO A 1 108 ? 34.264 -32.153 -7.259 1.00 48.00 108 PRO A CA 1
ATOM 812 C C . PRO A 1 108 ? 33.821 -33.054 -8.417 1.00 48.00 108 PRO A C 1
ATOM 814 O O . PRO A 1 108 ? 32.853 -33.801 -8.291 1.00 48.00 108 PRO A O 1
ATOM 817 N N . LEU A 1 109 ? 34.548 -32.948 -9.534 1.00 48.06 109 LEU A N 1
ATOM 818 C CA . LEU A 1 109 ? 34.608 -33.879 -10.666 1.00 48.06 109 LEU A CA 1
ATOM 819 C C . LEU A 1 109 ? 33.949 -35.245 -10.403 1.00 48.06 109 LEU A C 1
ATOM 821 O O . LEU A 1 109 ? 34.556 -36.101 -9.765 1.00 48.06 109 LEU A O 1
ATOM 825 N N . CYS A 1 110 ? 32.776 -35.485 -10.991 1.00 38.19 110 CYS A N 1
ATOM 826 C CA . CYS A 1 110 ? 32.356 -36.830 -11.372 1.00 38.19 110 CYS A CA 1
ATOM 827 C C . CYS A 1 110 ? 31.587 -36.780 -12.697 1.00 38.19 110 CYS A C 1
ATOM 829 O O . CYS A 1 110 ? 30.651 -36.008 -12.885 1.00 38.19 110 CYS A O 1
ATOM 831 N N . SER A 1 111 ? 32.089 -37.595 -13.614 1.00 39.97 111 SER A N 1
ATOM 832 C CA . SER A 1 111 ? 31.784 -37.715 -15.035 1.00 39.97 111 SER A CA 1
ATOM 833 C C . SER A 1 111 ? 30.450 -38.422 -15.313 1.00 39.97 111 SER A C 1
ATOM 835 O O . SER A 1 111 ? 30.151 -39.378 -14.606 1.00 39.97 111 SER A O 1
ATOM 837 N N . LEU A 1 112 ? 29.815 -38.045 -16.441 1.00 42.22 112 LEU A N 1
ATOM 838 C CA . LEU A 1 112 ? 29.036 -38.892 -17.381 1.00 42.22 112 LEU A CA 1
ATOM 839 C C . LEU A 1 112 ? 27.714 -39.503 -16.835 1.00 42.22 112 LEU A C 1
ATOM 841 O O . LEU A 1 112 ? 27.697 -40.119 -15.783 1.00 42.22 112 LEU A O 1
ATOM 845 N N . SER A 1 113 ? 26.538 -39.415 -17.466 1.00 40.81 113 SER A N 1
ATOM 846 C CA . SER A 1 113 ? 26.178 -39.307 -18.884 1.00 40.81 113 SER A CA 1
ATOM 847 C C . SER A 1 113 ? 24.713 -38.868 -19.043 1.00 40.81 113 SER A C 1
ATOM 849 O O . SER A 1 113 ? 23.864 -39.243 -18.239 1.00 40.81 113 SER A O 1
ATOM 851 N N . ASP A 1 114 ? 24.455 -38.121 -20.119 1.00 45.59 114 ASP A N 1
ATOM 852 C CA . ASP A 1 114 ? 23.284 -38.171 -21.006 1.00 45.59 114 ASP A CA 1
ATOM 853 C C . ASP A 1 114 ? 21.949 -38.686 -20.442 1.00 45.59 114 ASP A C 1
ATOM 855 O O . ASP A 1 114 ? 21.755 -39.890 -20.294 1.00 45.59 114 ASP A O 1
ATOM 859 N N . LEU A 1 115 ? 20.986 -37.771 -20.263 1.00 41.19 115 LEU A N 1
ATOM 860 C CA . LEU A 1 115 ? 19.664 -37.786 -20.916 1.00 41.19 115 LEU A CA 1
ATOM 861 C C . LEU A 1 115 ? 18.799 -36.611 -20.408 1.00 41.19 115 LEU A C 1
ATOM 863 O O . LEU A 1 115 ? 18.697 -36.367 -19.212 1.00 41.19 115 LEU A O 1
ATOM 867 N N . GLN A 1 116 ? 18.134 -35.938 -21.355 1.00 40.00 116 GLN A N 1
ATOM 868 C CA . GLN A 1 116 ? 17.113 -34.884 -21.203 1.00 40.00 116 GLN A CA 1
ATOM 869 C C . GLN A 1 116 ? 17.600 -33.459 -20.893 1.00 40.00 116 GLN A C 1
ATOM 871 O O . GLN A 1 116 ? 17.395 -32.873 -19.834 1.00 40.00 116 GLN A O 1
ATOM 876 N N . SER A 1 117 ? 18.137 -32.856 -21.949 1.00 41.22 117 SER A N 1
ATOM 877 C CA . SER A 1 117 ? 18.192 -31.420 -22.198 1.00 41.22 117 SER A CA 1
ATOM 878 C C . SER A 1 117 ? 16.791 -30.788 -22.288 1.00 41.22 117 SER A C 1
ATOM 880 O O . SER A 1 117 ? 16.283 -30.513 -23.373 1.00 41.22 117 SER A O 1
ATOM 882 N N . THR A 1 118 ? 16.174 -30.476 -21.149 1.00 40.25 118 THR A N 1
ATOM 883 C CA . THR A 1 118 ? 15.323 -29.279 -21.065 1.00 40.25 118 THR A CA 1
ATOM 884 C C . THR A 1 118 ? 16.240 -28.110 -20.741 1.00 40.25 118 THR A C 1
ATOM 886 O O . THR A 1 118 ? 16.739 -27.997 -19.621 1.00 40.25 118 THR A O 1
ATOM 889 N N . SER A 1 119 ? 16.527 -27.290 -21.750 1.00 38.28 119 SER A N 1
ATOM 890 C CA . SER A 1 119 ? 17.347 -26.084 -21.652 1.00 38.28 119 SER A CA 1
ATOM 891 C C . SER A 1 119 ? 16.798 -25.159 -20.567 1.00 38.28 119 SER A C 1
ATOM 893 O O . SER A 1 119 ? 15.830 -24.431 -20.781 1.00 38.28 119 SER A O 1
ATOM 895 N N . ARG A 1 120 ? 17.412 -25.197 -19.384 1.00 49.47 120 ARG A N 1
ATOM 896 C CA . ARG A 1 120 ? 17.253 -24.147 -18.383 1.00 49.47 120 ARG A CA 1
ATOM 897 C C . ARG A 1 120 ? 17.789 -22.854 -19.020 1.00 49.47 120 ARG A C 1
ATOM 899 O O . ARG A 1 120 ? 18.912 -22.894 -19.529 1.00 49.47 120 ARG A O 1
ATOM 906 N N . PRO A 1 121 ? 17.008 -21.759 -19.069 1.00 47.53 121 PRO A N 1
ATOM 907 C CA . PRO A 1 121 ? 17.446 -20.528 -19.715 1.00 47.53 121 PRO A CA 1
ATOM 908 C C . PRO A 1 121 ? 18.743 -20.046 -19.070 1.00 47.53 121 PRO A C 1
ATOM 910 O O . PRO A 1 121 ? 18.945 -20.223 -17.862 1.00 47.53 121 PRO A O 1
ATOM 913 N N . ALA A 1 122 ? 19.637 -19.510 -19.903 1.00 48.09 122 ALA A N 1
ATOM 914 C CA . ALA A 1 122 ? 20.943 -19.020 -19.495 1.00 48.09 122 ALA A CA 1
ATOM 915 C C . ALA A 1 122 ? 20.788 -18.134 -18.254 1.00 48.09 122 ALA A C 1
ATOM 917 O O . ALA A 1 122 ? 20.063 -17.142 -18.268 1.00 48.09 122 ALA A O 1
ATOM 918 N N . THR A 1 123 ? 21.422 -18.528 -17.150 1.00 50.72 123 THR A N 1
ATOM 919 C CA . THR A 1 123 ? 21.393 -17.761 -15.906 1.00 50.72 123 THR A CA 1
ATOM 920 C C . THR A 1 123 ? 22.123 -16.450 -16.141 1.00 50.72 123 THR A C 1
ATOM 922 O O . THR A 1 123 ? 23.351 -16.402 -16.162 1.00 50.72 123 THR A O 1
ATOM 925 N N . VAL A 1 124 ? 21.348 -15.396 -16.361 1.00 51.16 124 VAL A N 1
ATOM 926 C CA . VAL A 1 124 ? 21.829 -14.031 -16.513 1.00 51.16 124 VAL A CA 1
ATOM 927 C C . VAL A 1 124 ? 22.592 -13.638 -15.243 1.00 51.16 124 VAL A C 1
ATOM 929 O O . VAL A 1 124 ? 22.049 -13.652 -14.138 1.00 51.16 124 VAL A O 1
ATOM 932 N N . THR A 1 125 ? 23.870 -13.292 -15.390 1.00 52.47 125 THR A N 1
ATOM 933 C CA . THR A 1 125 ? 24.743 -12.855 -14.295 1.00 52.47 125 THR A CA 1
ATOM 934 C C . THR A 1 125 ? 24.469 -11.394 -13.955 1.00 52.47 125 THR A C 1
ATOM 936 O O . THR A 1 125 ? 25.158 -10.489 -14.427 1.00 52.47 125 THR A O 1
ATOM 939 N N . TRP A 1 126 ? 23.438 -11.140 -13.160 1.00 59.78 126 TRP A N 1
ATOM 940 C CA . TRP A 1 126 ? 23.194 -9.821 -12.582 1.00 59.78 126 TRP A CA 1
ATOM 941 C C . TRP A 1 126 ? 23.748 -9.690 -11.179 1.00 59.78 126 TRP A C 1
ATOM 943 O O . TRP A 1 126 ? 23.933 -10.670 -10.460 1.00 59.78 126 TRP A O 1
ATOM 953 N N . GLY A 1 127 ? 23.953 -8.441 -10.760 1.00 69.00 127 GLY A N 1
ATOM 954 C CA . GLY A 1 127 ? 24.102 -8.144 -9.346 1.00 69.00 127 GLY A CA 1
ATOM 955 C C . GLY A 1 127 ? 22.807 -8.512 -8.627 1.00 69.00 127 GLY A C 1
ATOM 956 O O . GLY A 1 127 ? 21.792 -7.850 -8.829 1.00 69.00 127 GLY A O 1
ATOM 957 N N . ASN A 1 128 ? 22.851 -9.541 -7.775 1.00 71.31 128 ASN A N 1
ATOM 958 C CA . ASN A 1 128 ? 21.715 -10.043 -6.987 1.00 71.31 128 ASN A CA 1
ATOM 959 C C . ASN A 1 128 ? 20.885 -8.938 -6.302 1.00 71.31 128 ASN A C 1
ATOM 961 O O . ASN A 1 128 ? 19.690 -9.114 -6.093 1.00 71.31 128 ASN A O 1
ATOM 965 N N . ALA A 1 129 ? 21.493 -7.790 -5.987 1.00 80.44 129 ALA A N 1
ATOM 966 C CA . ALA A 1 129 ? 20.812 -6.646 -5.392 1.00 80.44 129 ALA A CA 1
ATOM 967 C C . ALA A 1 129 ? 19.685 -6.070 -6.272 1.00 80.44 129 ALA A C 1
ATOM 969 O O . ALA A 1 129 ? 18.595 -5.845 -5.760 1.00 80.44 129 ALA A O 1
ATOM 970 N N . ALA A 1 130 ? 19.904 -5.891 -7.580 1.00 84.81 130 ALA A N 1
ATOM 971 C CA . ALA A 1 130 ? 18.908 -5.269 -8.460 1.00 84.81 130 ALA A CA 1
ATOM 972 C C . ALA A 1 130 ? 17.644 -6.134 -8.613 1.00 84.81 130 ALA A C 1
ATOM 974 O O . ALA A 1 130 ? 16.535 -5.610 -8.668 1.00 84.81 130 ALA A O 1
ATOM 975 N N . HIS A 1 131 ? 17.804 -7.463 -8.624 1.00 85.56 131 HIS A N 1
ATOM 976 C CA . HIS A 1 131 ? 16.685 -8.409 -8.617 1.00 85.56 131 HIS A CA 1
ATOM 977 C C . HIS A 1 131 ? 15.841 -8.293 -7.350 1.00 85.56 131 HIS A C 1
ATOM 979 O O . HIS A 1 131 ? 14.615 -8.235 -7.429 1.00 85.56 131 HIS A O 1
ATOM 985 N N . ILE A 1 132 ? 16.509 -8.254 -6.194 1.00 85.75 132 ILE A N 1
ATOM 986 C CA . ILE A 1 132 ? 15.852 -8.145 -4.891 1.00 85.75 132 ILE A CA 1
ATOM 987 C C . ILE A 1 132 ? 15.083 -6.828 -4.818 1.00 85.75 132 ILE A C 1
ATOM 989 O O . ILE A 1 132 ? 13.913 -6.835 -4.453 1.00 85.75 132 ILE A O 1
ATOM 993 N N . ASP A 1 133 ? 15.698 -5.720 -5.234 1.00 89.12 133 ASP A N 1
ATOM 994 C CA . ASP A 1 133 ? 15.047 -4.408 -5.235 1.00 89.12 133 ASP A CA 1
ATOM 995 C C . ASP A 1 133 ? 13.817 -4.377 -6.143 1.00 89.12 133 ASP A C 1
ATOM 997 O O . ASP A 1 133 ? 12.756 -3.901 -5.740 1.00 89.12 133 ASP A O 1
ATOM 1001 N N . ALA A 1 134 ? 13.943 -4.912 -7.362 1.00 92.19 134 ALA A N 1
ATOM 1002 C CA . ALA A 1 134 ? 12.838 -4.980 -8.306 1.00 92.19 134 ALA A CA 1
ATOM 1003 C C . ALA A 1 134 ? 11.687 -5.820 -7.741 1.00 92.19 134 ALA A C 1
ATOM 1005 O O . ALA A 1 134 ? 10.536 -5.388 -7.762 1.00 92.19 134 ALA A O 1
ATOM 1006 N N . PHE A 1 135 ? 11.990 -6.990 -7.175 1.00 92.50 135 PHE A N 1
ATOM 1007 C CA . PHE A 1 135 ? 10.979 -7.852 -6.576 1.00 92.50 135 PHE A CA 1
ATOM 1008 C C . PHE A 1 135 ? 10.326 -7.222 -5.335 1.00 92.50 135 PHE A C 1
ATOM 1010 O O . PHE A 1 135 ? 9.110 -7.305 -5.172 1.00 92.50 135 PHE A O 1
ATOM 1017 N N . GLN A 1 136 ? 11.096 -6.537 -4.488 1.00 92.25 136 GLN A N 1
ATOM 1018 C CA . GLN A 1 136 ? 10.568 -5.791 -3.344 1.00 92.25 136 GLN A CA 1
ATOM 1019 C C . GLN A 1 136 ? 9.631 -4.663 -3.790 1.00 92.25 136 GLN A C 1
ATOM 1021 O O . GLN A 1 136 ? 8.557 -4.505 -3.211 1.00 92.25 136 GLN A O 1
ATOM 1026 N N . ALA A 1 137 ? 9.981 -3.924 -4.845 1.00 94.62 137 ALA A N 1
ATOM 1027 C CA . ALA A 1 137 ? 9.119 -2.888 -5.407 1.00 94.62 137 ALA A CA 1
ATOM 1028 C C . ALA A 1 137 ? 7.803 -3.469 -5.955 1.00 94.62 137 ALA A C 1
ATOM 1030 O O . ALA A 1 137 ? 6.736 -2.928 -5.664 1.00 94.62 137 ALA A O 1
ATOM 1031 N N . VAL A 1 138 ? 7.865 -4.599 -6.674 1.00 95.25 138 VAL A N 1
ATOM 1032 C CA . VAL A 1 138 ? 6.685 -5.357 -7.134 1.00 95.25 138 VAL A CA 1
ATOM 1033 C C . VAL A 1 138 ? 5.798 -5.769 -5.957 1.00 95.25 138 VAL A C 1
ATOM 1035 O O . VAL A 1 138 ? 4.582 -5.581 -5.999 1.00 95.25 138 VAL A O 1
ATOM 1038 N N . LEU A 1 139 ? 6.398 -6.313 -4.897 1.00 93.31 139 LEU A N 1
ATOM 1039 C CA . LEU A 1 139 ? 5.666 -6.761 -3.717 1.00 93.31 139 LEU A CA 1
ATOM 1040 C C . LEU A 1 139 ? 4.969 -5.590 -3.017 1.00 93.31 139 LEU A C 1
ATOM 1042 O O . LEU A 1 139 ? 3.789 -5.699 -2.685 1.00 93.31 139 LEU A O 1
ATOM 1046 N N . VAL A 1 140 ? 5.666 -4.461 -2.850 1.00 94.62 140 VAL A N 1
ATOM 1047 C CA . VAL A 1 140 ? 5.095 -3.246 -2.259 1.00 94.62 140 VAL A CA 1
ATOM 1048 C C . VAL A 1 140 ? 3.913 -2.757 -3.085 1.00 94.62 140 VAL A C 1
ATOM 1050 O O . VAL A 1 140 ? 2.835 -2.632 -2.516 1.00 94.62 140 VAL A O 1
ATOM 1053 N N . ILE A 1 141 ? 4.054 -2.527 -4.398 1.00 95.19 141 ILE A N 1
ATOM 1054 C CA . ILE A 1 141 ? 2.948 -1.971 -5.201 1.00 95.19 141 ILE A CA 1
ATOM 1055 C C . ILE A 1 141 ? 1.741 -2.913 -5.258 1.00 95.19 141 ILE A C 1
ATOM 1057 O O . ILE A 1 141 ? 0.594 -2.475 -5.192 1.00 95.19 141 ILE A O 1
ATOM 1061 N N . ASN A 1 142 ? 1.973 -4.220 -5.320 1.00 94.50 142 ASN A N 1
ATOM 1062 C CA . ASN A 1 142 ? 0.891 -5.189 -5.325 1.00 94.50 142 ASN A CA 1
ATOM 1063 C C . ASN A 1 142 ? 0.161 -5.234 -3.966 1.00 94.50 142 ASN A C 1
ATOM 1065 O O . ASN A 1 142 ? -1.067 -5.213 -3.927 1.00 94.50 142 ASN A O 1
ATOM 1069 N N . ASN A 1 143 ? 0.892 -5.200 -2.847 1.00 93.81 143 ASN A N 1
ATOM 1070 C CA . ASN A 1 143 ? 0.301 -5.115 -1.504 1.00 93.81 143 ASN A CA 1
ATOM 1071 C C . ASN A 1 143 ? -0.352 -3.751 -1.237 1.00 93.81 143 ASN A C 1
ATOM 1073 O O . ASN A 1 143 ? -1.305 -3.642 -0.469 1.00 93.81 143 ASN A O 1
ATOM 1077 N N . CYS A 1 144 ? 0.128 -2.703 -1.892 1.00 91.56 144 CYS A N 1
ATOM 1078 C CA . CYS A 1 144 ? -0.478 -1.386 -1.858 1.00 91.56 144 CYS A CA 1
ATOM 1079 C C . CYS A 1 144 ? -1.902 -1.422 -2.442 1.00 91.56 144 CYS A C 1
ATOM 1081 O O . CYS A 1 144 ? -2.854 -0.950 -1.821 1.00 91.56 144 CYS A O 1
ATOM 1083 N N . TRP A 1 145 ? -2.108 -2.112 -3.562 1.00 93.94 145 TRP A N 1
ATOM 1084 C CA . TRP A 1 145 ? -3.456 -2.312 -4.095 1.00 93.94 145 TRP A CA 1
ATOM 1085 C C . TRP A 1 145 ? -4.384 -3.110 -3.172 1.00 93.94 145 TRP A C 1
ATOM 1087 O O . TRP A 1 145 ? -5.592 -2.872 -3.177 1.00 93.94 145 TRP A O 1
ATOM 1097 N N . VAL A 1 146 ? -3.845 -3.974 -2.307 1.00 90.06 146 VAL A N 1
ATOM 1098 C CA . VAL A 1 146 ? -4.627 -4.655 -1.259 1.00 90.06 146 VAL A CA 1
ATOM 1099 C C . VAL A 1 146 ? -5.202 -3.655 -0.247 1.00 90.06 146 VAL A C 1
ATOM 1101 O O . VAL A 1 146 ? -6.331 -3.826 0.218 1.00 90.06 146 VAL A O 1
ATOM 1104 N N . ALA A 1 147 ? -4.471 -2.577 0.058 1.00 86.31 147 ALA A N 1
ATOM 1105 C CA . ALA A 1 147 ? -4.954 -1.494 0.917 1.00 86.31 147 ALA A CA 1
ATOM 1106 C C . ALA A 1 147 ? -6.177 -0.792 0.315 1.00 86.31 147 ALA A C 1
ATOM 1108 O O . ALA A 1 147 ? -7.144 -0.525 1.025 1.00 86.31 147 ALA A O 1
ATOM 1109 N N . VAL A 1 148 ? -6.111 -0.512 -0.990 1.00 89.06 148 VAL A N 1
ATOM 1110 C CA . VAL A 1 148 ? -7.105 0.288 -1.718 1.00 89.06 148 VAL A CA 1
ATOM 1111 C C . VAL A 1 148 ? -8.342 -0.525 -2.065 1.00 89.06 148 VAL A C 1
ATOM 1113 O O . VAL A 1 148 ? -9.461 -0.091 -1.819 1.00 89.06 148 VAL A O 1
ATOM 1116 N N . VAL A 1 149 ? -8.152 -1.715 -2.633 1.00 90.56 149 VAL A N 1
ATOM 1117 C CA . VAL A 1 149 ? -9.252 -2.544 -3.144 1.00 90.56 149 VAL A CA 1
ATOM 1118 C C . VAL A 1 149 ? -9.829 -3.439 -2.047 1.00 90.56 149 VAL A C 1
ATOM 1120 O O . VAL A 1 149 ? -10.978 -3.863 -2.129 1.00 90.56 149 VAL A O 1
ATOM 1123 N N . GLY A 1 150 ? -9.053 -3.743 -1.002 1.00 86.12 150 GLY A N 1
ATOM 1124 C CA . GLY A 1 150 ? -9.474 -4.668 0.051 1.00 86.12 150 GLY A CA 1
ATOM 1125 C C . GLY A 1 150 ? -9.588 -6.120 -0.410 1.00 86.12 150 GLY A C 1
ATOM 1126 O O . GLY A 1 150 ? -10.234 -6.922 0.260 1.00 86.12 150 GLY A O 1
ATOM 1127 N N . VAL A 1 151 ? -8.964 -6.456 -1.539 1.00 88.12 151 VAL A N 1
ATOM 1128 C CA . VAL A 1 151 ? -8.896 -7.812 -2.087 1.00 88.12 151 VAL A CA 1
ATOM 1129 C C . VAL A 1 151 ? -7.469 -8.334 -1.916 1.00 88.12 151 VAL A C 1
ATOM 1131 O O . VAL A 1 151 ? -6.530 -7.554 -2.087 1.00 88.12 151 VAL A O 1
ATOM 1134 N N . PRO A 1 152 ? -7.284 -9.624 -1.578 1.00 87.62 152 PRO A N 1
ATOM 1135 C CA . PRO A 1 152 ? -5.968 -10.239 -1.465 1.00 87.62 152 PRO A CA 1
ATOM 1136 C C . PRO A 1 152 ? -5.084 -10.044 -2.697 1.00 87.62 152 PRO A C 1
ATOM 1138 O O . PRO A 1 152 ? -5.559 -9.982 -3.831 1.00 87.62 152 PRO A O 1
ATOM 1141 N N . SER A 1 153 ? -3.778 -10.022 -2.452 1.00 88.38 153 SER A N 1
ATOM 1142 C CA . SER A 1 153 ? -2.742 -9.973 -3.481 1.00 88.38 153 SER A CA 1
ATOM 1143 C C . SER A 1 153 ? -2.862 -11.137 -4.478 1.00 88.38 153 SER A C 1
ATOM 1145 O O . SER A 1 153 ? -3.136 -12.273 -4.087 1.00 88.38 153 SER A O 1
ATOM 1147 N N . THR A 1 154 ? -2.546 -10.885 -5.754 1.00 87.88 154 THR A N 1
ATOM 1148 C CA . THR A 1 154 ? -2.425 -11.942 -6.776 1.00 87.88 154 THR A CA 1
ATOM 1149 C C . THR A 1 154 ? -1.139 -12.760 -6.640 1.00 87.88 154 THR A C 1
ATOM 1151 O O . THR A 1 154 ? -1.090 -13.901 -7.101 1.00 87.88 154 THR A O 1
ATOM 1154 N N . ILE A 1 155 ? -0.112 -12.221 -5.972 1.00 87.81 155 ILE A N 1
ATOM 1155 C CA . ILE A 1 155 ? 1.126 -12.941 -5.657 1.00 87.81 155 ILE A CA 1
ATOM 1156 C C . ILE A 1 155 ? 0.797 -14.084 -4.687 1.00 87.81 155 ILE A C 1
ATOM 1158 O O . ILE A 1 155 ? 0.311 -13.823 -3.581 1.00 87.81 155 ILE A O 1
ATOM 1162 N N . PRO A 1 156 ? 1.084 -15.348 -5.054 1.00 83.94 156 PRO A N 1
ATOM 1163 C CA . PRO A 1 156 ? 0.853 -16.482 -4.175 1.00 83.94 156 PRO A CA 1
ATOM 1164 C C . PRO A 1 156 ? 1.633 -16.369 -2.861 1.00 83.94 156 PRO A C 1
ATOM 1166 O O . PRO A 1 156 ? 2.808 -16.010 -2.837 1.00 83.94 156 PRO A O 1
ATOM 1169 N N . HIS A 1 157 ? 1.006 -16.775 -1.759 1.00 77.69 157 HIS A N 1
ATOM 1170 C CA . HIS A 1 157 ? 1.599 -16.701 -0.420 1.00 77.69 157 HIS A CA 1
ATOM 1171 C C . HIS A 1 157 ? 2.949 -17.433 -0.272 1.00 77.69 157 HIS A C 1
ATOM 1173 O O . HIS A 1 157 ? 3.753 -17.007 0.551 1.00 77.69 157 HIS A O 1
ATOM 1179 N N . TRP A 1 158 ? 3.220 -18.485 -1.053 1.00 73.81 158 TRP A N 1
ATOM 1180 C CA . TRP A 1 158 ? 4.488 -19.233 -1.007 1.00 73.81 158 TRP A CA 1
ATOM 1181 C C . TRP A 1 158 ? 5.644 -18.499 -1.701 1.00 73.81 158 TRP A C 1
ATOM 1183 O O . TRP A 1 158 ? 6.794 -18.616 -1.301 1.00 73.81 158 TRP A O 1
ATOM 1193 N N . VAL A 1 159 ? 5.356 -17.688 -2.724 1.00 68.69 159 VAL A N 1
ATOM 1194 C CA . VAL A 1 159 ? 6.373 -16.911 -3.465 1.00 68.69 159 VAL A CA 1
ATOM 1195 C C . VAL A 1 159 ? 7.072 -15.926 -2.542 1.00 68.69 159 VAL A C 1
ATOM 1197 O O . VAL A 1 159 ? 8.257 -15.624 -2.664 1.00 68.69 159 VAL A O 1
ATOM 1200 N N . SER A 1 160 ? 6.291 -15.412 -1.608 1.00 58.78 160 SER A N 1
ATOM 1201 C CA . SER A 1 160 ? 6.694 -14.392 -0.671 1.00 58.78 160 SER A CA 1
ATOM 1202 C C . SER A 1 160 ? 7.695 -14.922 0.378 1.00 58.78 160 SER A C 1
ATOM 1204 O O . SER A 1 160 ? 8.264 -14.160 1.148 1.00 58.78 160 SER A O 1
ATOM 1206 N N . GLU A 1 161 ? 8.004 -16.221 0.374 1.00 57.28 161 GLU A N 1
ATOM 1207 C CA . GLU A 1 161 ? 8.887 -16.869 1.342 1.00 57.28 161 GLU A CA 1
ATOM 1208 C C . GLU A 1 161 ? 10.391 -16.587 1.157 1.00 57.28 161 GLU A C 1
ATOM 1210 O O . GLU A 1 161 ? 11.140 -17.031 2.002 1.00 57.28 161 GLU A O 1
ATOM 1215 N N . ASN A 1 162 ? 10.887 -15.838 0.159 1.00 58.75 162 ASN A N 1
ATOM 1216 C CA . ASN A 1 162 ? 12.350 -15.696 -0.063 1.00 58.75 162 ASN A CA 1
ATOM 1217 C C . ASN A 1 162 ? 12.851 -14.266 -0.376 1.00 58.75 162 ASN A C 1
ATOM 1219 O O . ASN A 1 162 ? 13.760 -14.075 -1.183 1.00 58.75 162 ASN A O 1
ATOM 1223 N N . TRP A 1 163 ? 12.302 -13.239 0.271 1.00 63.94 163 TRP A N 1
ATOM 1224 C CA . TRP A 1 163 ? 12.538 -11.822 -0.069 1.00 63.94 163 TRP A CA 1
ATOM 1225 C C . TRP A 1 163 ? 13.801 -11.173 0.556 1.00 63.94 163 TRP A C 1
ATOM 1227 O O . TRP A 1 163 ? 13.843 -9.954 0.709 1.00 63.94 163 TRP A O 1
ATOM 1237 N N . ALA A 1 164 ? 14.816 -11.969 0.915 1.00 56.53 164 ALA A N 1
ATOM 1238 C CA . ALA A 1 164 ? 15.943 -11.610 1.793 1.00 56.53 164 ALA A CA 1
ATOM 1239 C C . ALA A 1 164 ? 16.521 -10.180 1.644 1.00 56.53 164 ALA A C 1
ATOM 1241 O O . ALA A 1 164 ? 16.729 -9.670 0.543 1.00 56.53 164 ALA A O 1
ATOM 1242 N N . ASP A 1 165 ? 16.838 -9.566 2.792 1.00 60.62 165 ASP A N 1
ATOM 1243 C CA . ASP A 1 165 ? 17.427 -8.224 2.903 1.00 60.62 165 ASP A CA 1
ATOM 1244 C C . ASP A 1 165 ? 18.870 -8.180 2.366 1.00 60.62 165 ASP A C 1
ATOM 1246 O O . ASP A 1 165 ? 19.614 -9.168 2.424 1.00 60.62 165 ASP A O 1
ATOM 1250 N N . ARG A 1 166 ? 19.292 -7.014 1.861 1.00 58.66 166 ARG A N 1
ATOM 1251 C CA . ARG A 1 166 ? 20.623 -6.824 1.273 1.00 58.66 166 ARG A CA 1
ATOM 1252 C C . ARG A 1 166 ? 21.705 -7.142 2.309 1.00 58.66 166 ARG A C 1
ATOM 1254 O O . ARG A 1 166 ? 21.900 -6.399 3.263 1.00 58.66 166 ARG A O 1
ATOM 1261 N N . GLY A 1 167 ? 22.464 -8.211 2.076 1.00 53.56 167 GLY A N 1
ATOM 1262 C CA . GLY A 1 167 ? 23.722 -8.470 2.783 1.00 53.56 167 GLY A CA 1
ATOM 1263 C C . GLY A 1 167 ? 23.701 -9.600 3.809 1.00 53.56 167 GLY A C 1
ATOM 1264 O O . GLY A 1 167 ? 24.768 -9.964 4.299 1.00 53.56 167 GLY A O 1
ATOM 1265 N N . THR A 1 168 ? 22.554 -10.228 4.083 1.00 55.03 168 THR A N 1
ATOM 1266 C CA . THR A 1 168 ? 22.531 -11.465 4.876 1.00 55.03 168 THR A CA 1
ATOM 1267 C C . THR A 1 168 ? 22.368 -12.661 3.945 1.00 55.03 168 THR A C 1
ATOM 1269 O O . THR A 1 168 ? 21.285 -12.986 3.479 1.00 55.03 168 THR A O 1
ATOM 1272 N N . VAL A 1 169 ? 23.469 -13.366 3.675 1.00 54.38 169 VAL A N 1
ATOM 1273 C CA . VAL A 1 169 ? 23.478 -14.645 2.926 1.00 54.38 169 VAL A CA 1
ATOM 1274 C C . VAL A 1 169 ? 22.814 -15.778 3.742 1.00 54.38 169 VAL A C 1
ATOM 1276 O O . VAL A 1 169 ? 22.937 -16.956 3.422 1.00 54.38 169 VAL A O 1
ATOM 1279 N N . GLN A 1 170 ? 22.094 -15.450 4.819 1.00 55.66 170 GLN A N 1
ATOM 1280 C CA . GLN A 1 170 ? 21.341 -16.427 5.588 1.00 55.66 170 GLN A CA 1
ATOM 1281 C C . GLN A 1 170 ? 20.094 -16.843 4.807 1.00 55.66 170 GLN A C 1
ATOM 1283 O O . GLN A 1 170 ? 19.075 -16.157 4.769 1.00 55.66 170 GLN A O 1
ATOM 1288 N N . THR A 1 171 ? 20.200 -18.023 4.203 1.00 53.12 171 THR A N 1
ATOM 1289 C CA . THR A 1 171 ? 19.090 -18.879 3.786 1.00 53.12 171 THR A CA 1
ATOM 1290 C C . THR A 1 171 ? 18.148 -19.087 4.974 1.00 53.12 171 THR A C 1
ATOM 1292 O O . THR A 1 171 ? 18.402 -19.953 5.810 1.00 53.12 171 THR A O 1
ATOM 1295 N N . GLY A 1 172 ? 17.111 -18.258 5.105 1.00 54.75 172 GLY A N 1
ATOM 1296 C CA . GLY A 1 172 ? 16.162 -18.376 6.216 1.00 54.75 172 GLY A CA 1
ATOM 1297 C C . GLY A 1 172 ? 15.213 -17.199 6.443 1.00 54.75 172 GLY A C 1
ATOM 1298 O O . GLY A 1 172 ? 14.195 -17.397 7.100 1.00 54.75 172 GLY A O 1
ATOM 1299 N N . SER A 1 173 ? 15.480 -16.004 5.898 1.00 60.72 173 SER A N 1
ATOM 1300 C CA . SER A 1 173 ? 14.540 -14.875 6.024 1.00 60.72 173 SER A CA 1
ATOM 1301 C C . SER A 1 173 ? 13.342 -15.061 5.090 1.00 60.72 173 SER A C 1
ATOM 1303 O O . SER A 1 173 ? 13.302 -14.540 3.973 1.00 60.72 173 SER A O 1
ATOM 1305 N N . THR A 1 174 ? 12.385 -15.867 5.544 1.00 72.44 174 THR A N 1
ATOM 1306 C CA . THR A 1 174 ? 11.115 -16.096 4.859 1.00 72.44 174 THR A CA 1
ATOM 1307 C C . THR A 1 174 ? 10.027 -15.199 5.430 1.00 72.44 174 THR A C 1
ATOM 1309 O O . THR A 1 174 ? 10.115 -14.776 6.582 1.00 72.44 174 THR A O 1
ATOM 1312 N N . ILE A 1 175 ? 8.968 -14.896 4.668 1.00 74.94 175 ILE A N 1
ATOM 1313 C CA . ILE A 1 175 ? 7.790 -14.241 5.265 1.00 74.94 175 ILE A CA 1
ATOM 1314 C C . ILE A 1 175 ? 7.243 -15.061 6.421 1.00 74.94 175 ILE A C 1
ATOM 1316 O O . ILE A 1 175 ? 6.823 -14.483 7.410 1.00 74.94 175 ILE A O 1
ATOM 1320 N N . THR A 1 176 ? 7.303 -16.385 6.346 1.00 79.69 176 THR A N 1
ATOM 1321 C CA . THR A 1 176 ? 6.895 -17.251 7.450 1.00 79.69 176 THR A CA 1
ATOM 1322 C C . THR A 1 176 ? 7.771 -17.029 8.685 1.00 79.69 176 THR A C 1
ATOM 1324 O O . THR A 1 176 ? 7.231 -16.797 9.759 1.00 79.69 176 THR A O 1
ATOM 1327 N N . ALA A 1 177 ? 9.099 -16.987 8.540 1.00 82.69 177 ALA A N 1
ATOM 1328 C CA . ALA A 1 177 ? 10.022 -16.655 9.629 1.00 82.69 177 ALA A CA 1
ATOM 1329 C C . ALA A 1 177 ? 9.736 -15.254 10.192 1.00 82.69 177 ALA A C 1
ATOM 1331 O O . ALA A 1 177 ? 9.631 -15.072 11.399 1.00 82.69 177 ALA A O 1
ATOM 1332 N N . PHE A 1 178 ? 9.496 -14.275 9.320 1.00 83.81 178 PHE A N 1
ATOM 1333 C CA . PHE A 1 178 ? 9.099 -12.929 9.718 1.00 83.81 178 PHE A CA 1
ATOM 1334 C C . PHE A 1 178 ? 7.760 -12.879 10.449 1.00 83.81 178 PHE A C 1
ATOM 1336 O O . PHE A 1 178 ? 7.650 -12.181 11.451 1.00 83.81 178 PHE A O 1
ATOM 1343 N N . LEU A 1 179 ? 6.741 -13.600 10.002 1.00 84.31 179 LEU A N 1
ATOM 1344 C CA . LEU A 1 179 ? 5.449 -13.642 10.681 1.00 84.31 179 LEU A CA 1
ATOM 1345 C C . LEU A 1 179 ? 5.540 -14.407 12.009 1.00 84.31 179 LEU A C 1
ATOM 1347 O O . LEU A 1 179 ? 4.816 -14.070 12.941 1.00 84.31 179 LEU A O 1
ATOM 1351 N N . ASN A 1 180 ? 6.471 -15.359 12.120 1.00 86.81 180 ASN A N 1
ATOM 1352 C CA . ASN A 1 180 ? 6.742 -16.119 13.340 1.00 86.81 180 ASN A CA 1
ATOM 1353 C C . ASN A 1 180 ? 7.646 -15.382 14.341 1.00 86.81 180 ASN A C 1
ATOM 1355 O O . ASN A 1 180 ? 7.639 -15.721 15.519 1.00 86.81 180 ASN A O 1
ATOM 1359 N N . GLY A 1 181 ? 8.390 -14.362 13.905 1.00 84.25 181 GLY A N 1
ATOM 1360 C CA . GLY A 1 181 ? 9.320 -13.624 14.765 1.00 84.25 181 GLY A CA 1
ATOM 1361 C C . GLY A 1 181 ? 10.772 -14.075 14.734 1.00 84.25 181 GLY A C 1
ATOM 1362 O O . GLY A 1 181 ? 11.566 -13.573 15.521 1.00 84.25 181 GLY A O 1
ATOM 1363 N N . ASP A 1 182 ? 11.123 -14.938 13.789 1.00 84.88 182 ASP A N 1
ATOM 1364 C CA . ASP A 1 182 ? 12.466 -15.487 13.607 1.00 84.88 182 ASP A CA 1
ATOM 1365 C C . ASP A 1 182 ? 13.305 -14.690 12.587 1.00 84.88 182 ASP A C 1
ATOM 1367 O O . ASP A 1 182 ? 14.335 -15.169 12.109 1.00 84.88 182 ASP A O 1
ATOM 1371 N N . ASP A 1 183 ? 12.863 -13.496 12.179 1.00 80.38 183 ASP A N 1
ATOM 1372 C CA . ASP A 1 183 ? 13.542 -12.720 11.144 1.00 80.38 183 ASP A CA 1
ATOM 1373 C C . ASP A 1 183 ? 14.737 -11.912 11.647 1.00 80.38 183 ASP A C 1
ATOM 1375 O O . ASP A 1 183 ? 14.789 -11.415 12.771 1.00 80.38 183 ASP A O 1
ATOM 1379 N N . ALA A 1 184 ? 15.685 -11.702 10.735 1.00 76.50 184 ALA A N 1
ATOM 1380 C CA . ALA A 1 184 ? 16.752 -10.741 10.941 1.00 76.50 184 ALA A CA 1
ATOM 1381 C C . ALA A 1 184 ? 16.189 -9.303 11.027 1.00 76.50 184 ALA A C 1
ATOM 1383 O O . ALA A 1 184 ? 15.218 -8.962 10.328 1.00 76.50 184 ALA A O 1
ATOM 1384 N N . PRO A 1 185 ? 16.815 -8.427 11.838 1.00 77.31 185 PRO A N 1
ATOM 1385 C CA . PRO A 1 185 ? 16.440 -7.019 11.895 1.00 77.31 185 PRO A CA 1
ATOM 1386 C C . PRO A 1 185 ? 16.509 -6.399 10.494 1.00 77.31 185 PRO A C 1
ATOM 1388 O O . PRO A 1 185 ? 17.427 -6.680 9.725 1.00 77.31 185 PRO A O 1
ATOM 1391 N N . ALA A 1 186 ? 15.524 -5.563 10.152 1.00 77.12 186 ALA A N 1
ATOM 1392 C CA . ALA A 1 186 ? 15.510 -4.892 8.854 1.00 77.12 186 ALA A CA 1
ATOM 1393 C C . ALA A 1 186 ? 16.715 -3.949 8.731 1.00 77.12 186 ALA A C 1
ATOM 1395 O O . ALA A 1 186 ? 16.979 -3.151 9.629 1.00 77.12 186 ALA A O 1
ATOM 1396 N N . CYS A 1 187 ? 17.427 -4.028 7.611 1.00 79.06 187 CYS A N 1
ATOM 1397 C CA . CYS A 1 187 ? 18.637 -3.252 7.354 1.00 79.06 187 CYS A CA 1
ATOM 1398 C C . CYS A 1 187 ? 18.362 -1.945 6.591 1.00 79.06 187 CYS A C 1
ATOM 1400 O O . CYS A 1 187 ? 19.245 -1.094 6.502 1.00 79.06 187 CYS A O 1
ATOM 1402 N N . SER A 1 188 ? 17.159 -1.759 6.032 1.00 90.12 188 SER A N 1
ATOM 1403 C CA . SER A 1 188 ? 16.808 -0.576 5.236 1.00 90.12 188 SER A CA 1
ATOM 1404 C C . SER A 1 188 ? 15.353 -0.132 5.415 1.00 90.12 188 SER A C 1
ATOM 1406 O O . SER A 1 188 ? 14.476 -0.933 5.737 1.00 90.12 188 SER A O 1
ATOM 1408 N N . ASN A 1 189 ? 15.072 1.146 5.134 1.00 91.12 189 ASN A N 1
ATOM 1409 C CA . ASN A 1 189 ? 13.703 1.682 5.141 1.00 91.12 189 ASN A CA 1
ATOM 1410 C C . ASN A 1 189 ? 12.797 0.987 4.111 1.00 91.12 189 ASN A C 1
ATOM 1412 O O . ASN A 1 189 ? 11.609 0.825 4.359 1.00 91.12 189 ASN A O 1
ATOM 1416 N N . VAL A 1 190 ? 13.351 0.541 2.978 1.00 90.56 190 VAL A N 1
ATOM 1417 C CA . VAL A 1 190 ? 12.602 -0.227 1.969 1.00 90.56 190 VAL A CA 1
ATOM 1418 C C . VAL A 1 190 ? 12.239 -1.610 2.509 1.00 90.56 190 VAL A C 1
ATOM 1420 O O . VAL A 1 190 ? 11.094 -2.026 2.381 1.00 90.56 190 VAL A O 1
ATOM 1423 N N . SER A 1 191 ? 13.166 -2.290 3.192 1.00 89.69 191 SER A N 1
ATOM 1424 C CA . SER A 1 191 ? 12.893 -3.565 3.876 1.00 89.69 191 SER A CA 1
ATOM 1425 C C . SER A 1 191 ? 11.794 -3.410 4.938 1.00 89.69 191 SER A C 1
ATOM 1427 O O . SER A 1 191 ? 10.876 -4.226 5.006 1.00 89.69 191 SER A O 1
ATOM 1429 N N . LEU A 1 192 ? 11.813 -2.315 5.709 1.00 93.50 192 LEU A N 1
ATOM 1430 C CA . LEU A 1 192 ? 10.733 -1.982 6.645 1.00 93.50 192 LEU A CA 1
ATOM 1431 C C . LEU A 1 192 ? 9.390 -1.749 5.933 1.00 93.50 192 LEU A C 1
ATOM 1433 O O . LEU A 1 192 ? 8.372 -2.282 6.376 1.00 93.50 192 LEU A O 1
ATOM 1437 N N . LEU A 1 193 ? 9.385 -1.010 4.820 1.00 94.50 193 LEU A N 1
ATOM 1438 C CA . LEU A 1 193 ? 8.184 -0.762 4.020 1.00 94.50 193 LEU A CA 1
ATOM 1439 C C . LEU A 1 193 ? 7.598 -2.066 3.458 1.00 94.50 193 LEU A C 1
ATOM 1441 O O . LEU A 1 193 ? 6.390 -2.291 3.532 1.00 94.50 193 LEU A O 1
ATOM 1445 N N . VAL A 1 194 ? 8.454 -2.952 2.945 1.00 92.75 194 VAL A N 1
ATOM 1446 C CA . VAL A 1 194 ? 8.069 -4.284 2.464 1.00 92.75 194 VAL A CA 1
ATOM 1447 C C . VAL A 1 194 ? 7.400 -5.070 3.593 1.00 92.75 194 VAL A C 1
ATOM 1449 O O . VAL A 1 194 ? 6.259 -5.503 3.424 1.00 92.75 194 VAL A O 1
ATOM 1452 N N . LYS A 1 195 ? 8.045 -5.175 4.766 1.00 93.06 195 LYS A N 1
ATOM 1453 C CA . LYS A 1 195 ? 7.496 -5.833 5.970 1.00 93.06 195 LYS A CA 1
ATOM 1454 C C . LYS A 1 195 ? 6.129 -5.270 6.373 1.00 93.06 195 LYS A C 1
ATOM 1456 O O . LYS A 1 195 ? 5.198 -6.037 6.618 1.00 93.06 195 LYS A O 1
ATOM 1461 N N . ALA A 1 196 ? 5.981 -3.945 6.388 1.00 95.88 196 ALA A N 1
ATOM 1462 C CA . ALA A 1 196 ? 4.713 -3.280 6.685 1.00 95.88 196 ALA A CA 1
ATOM 1463 C C . ALA A 1 196 ? 3.615 -3.635 5.668 1.00 95.88 196 ALA A C 1
ATOM 1465 O O . ALA A 1 196 ? 2.501 -3.992 6.055 1.00 95.88 196 ALA A O 1
ATOM 1466 N N . SER A 1 197 ? 3.937 -3.604 4.370 1.00 95.19 197 SER A N 1
ATOM 1467 C CA . SER A 1 197 ? 2.995 -3.961 3.302 1.00 95.19 197 SER A CA 1
ATOM 1468 C C . SER A 1 197 ? 2.531 -5.422 3.398 1.00 95.19 197 SER A C 1
ATOM 1470 O O . SER A 1 197 ? 1.367 -5.721 3.139 1.00 95.19 197 SER A O 1
ATOM 1472 N N . ILE A 1 198 ? 3.418 -6.326 3.831 1.00 93.62 198 ILE A N 1
ATOM 1473 C CA . ILE A 1 198 ? 3.111 -7.744 4.039 1.00 93.62 198 ILE A CA 1
ATOM 1474 C C . ILE A 1 198 ? 2.109 -7.912 5.179 1.00 93.62 198 ILE A C 1
ATOM 1476 O O . ILE A 1 198 ? 1.162 -8.676 5.032 1.00 93.62 198 ILE A O 1
ATOM 1480 N N . PHE A 1 199 ? 2.265 -7.204 6.303 1.00 94.94 199 PHE A N 1
ATOM 1481 C CA . PHE A 1 199 ? 1.271 -7.281 7.380 1.00 94.94 199 PHE A CA 1
ATOM 1482 C C . PHE A 1 199 ? -0.116 -6.872 6.910 1.00 94.94 199 PHE A C 1
ATOM 1484 O O . PHE A 1 199 ? -1.091 -7.553 7.224 1.00 94.94 199 PHE A O 1
ATOM 1491 N N . LEU A 1 200 ? -0.200 -5.790 6.137 1.00 95.31 200 LEU A N 1
ATOM 1492 C CA . LEU A 1 200 ? -1.467 -5.337 5.589 1.00 95.31 200 LEU A CA 1
ATOM 1493 C C . LEU A 1 200 ? -2.089 -6.385 4.658 1.00 95.31 200 LEU A C 1
ATOM 1495 O O . LEU A 1 200 ? -3.266 -6.711 4.815 1.00 95.31 200 LEU A O 1
ATOM 1499 N N . GLU A 1 201 ? -1.299 -6.954 3.743 1.00 94.56 201 GLU A N 1
ATOM 1500 C CA . GLU A 1 201 ? -1.748 -8.045 2.873 1.00 94.56 201 GLU A CA 1
ATOM 1501 C C . GLU A 1 201 ? -2.272 -9.225 3.693 1.00 94.56 201 GLU A C 1
ATOM 1503 O O . GLU A 1 201 ? -3.375 -9.706 3.442 1.00 94.56 201 GLU A O 1
ATOM 1508 N N . ARG A 1 202 ? -1.536 -9.643 4.727 1.00 93.44 202 ARG A N 1
ATOM 1509 C CA . ARG A 1 202 ? -1.904 -10.788 5.567 1.00 93.44 202 ARG A CA 1
ATOM 1510 C C . ARG A 1 202 ? -3.174 -10.543 6.364 1.00 93.44 202 ARG A C 1
ATOM 1512 O O . ARG A 1 202 ? -3.994 -11.453 6.460 1.00 93.44 202 ARG A O 1
ATOM 1519 N N . VAL A 1 203 ? -3.362 -9.334 6.892 1.00 94.94 203 VAL A N 1
ATOM 1520 C CA . VAL A 1 203 ? -4.605 -8.936 7.566 1.00 94.94 203 VAL A CA 1
ATOM 1521 C C . VAL A 1 203 ? -5.781 -9.003 6.596 1.00 94.94 203 VAL A C 1
ATOM 1523 O O . VAL A 1 203 ? -6.791 -9.622 6.918 1.00 94.94 203 VAL A O 1
ATOM 1526 N N . VAL A 1 204 ? -5.661 -8.427 5.398 1.00 93.62 204 VAL A N 1
ATOM 1527 C CA . VAL A 1 204 ? -6.757 -8.444 4.417 1.00 93.62 204 VAL A CA 1
ATOM 1528 C C . VAL A 1 204 ? -7.050 -9.869 3.947 1.00 93.62 204 VAL A C 1
ATOM 1530 O O . VAL A 1 204 ? -8.198 -10.299 4.001 1.00 93.62 204 VAL A O 1
ATOM 1533 N N . SER A 1 205 ? -6.023 -10.646 3.603 1.00 92.06 205 SER A N 1
ATOM 1534 C CA . SER A 1 205 ? -6.145 -12.062 3.240 1.00 92.06 205 SER A CA 1
ATOM 1535 C C . SER A 1 205 ? -6.815 -12.902 4.322 1.00 92.06 205 SER A C 1
ATOM 1537 O O . SER A 1 205 ? -7.643 -13.763 4.016 1.00 92.06 205 SER A O 1
ATOM 1539 N N . PHE A 1 206 ? -6.483 -12.657 5.587 1.00 92.12 206 PHE A N 1
ATOM 1540 C CA . PHE A 1 206 ? -7.135 -13.296 6.721 1.00 92.12 206 PHE A CA 1
ATOM 1541 C C . PHE A 1 206 ? -8.620 -12.921 6.799 1.00 92.12 206 PHE A C 1
ATOM 1543 O O . PHE A 1 206 ? -9.473 -13.808 6.848 1.00 92.12 206 PHE A O 1
ATOM 1550 N N . LEU A 1 207 ? -8.940 -11.627 6.732 1.00 92.19 207 LEU A N 1
ATOM 1551 C CA . LEU A 1 207 ? -10.315 -11.141 6.832 1.00 92.19 207 LEU A CA 1
ATOM 1552 C C . LEU A 1 207 ? -11.191 -11.663 5.688 1.00 92.19 207 LEU A C 1
ATOM 1554 O O . LEU A 1 207 ? -12.265 -12.198 5.956 1.00 92.19 207 LEU A O 1
ATOM 1558 N N . THR A 1 208 ? -10.714 -11.635 4.440 1.00 91.06 208 THR A N 1
ATOM 1559 C CA . THR A 1 208 ? -11.462 -12.151 3.279 1.00 91.06 208 THR A CA 1
ATOM 1560 C C . THR A 1 208 ? -11.820 -13.635 3.426 1.00 91.06 208 THR A C 1
ATOM 1562 O O . THR A 1 208 ? -12.926 -14.052 3.072 1.00 91.06 208 THR A O 1
ATOM 1565 N N . ARG A 1 209 ? -10.918 -14.451 3.992 1.00 89.31 209 ARG A N 1
ATOM 1566 C CA . ARG A 1 209 ? -11.198 -15.873 4.269 1.00 89.31 209 ARG A CA 1
ATOM 1567 C C . ARG A 1 209 ? -12.248 -16.047 5.360 1.00 89.31 209 ARG A C 1
ATOM 1569 O O . ARG A 1 209 ? -13.058 -16.962 5.283 1.00 89.31 209 ARG A O 1
ATOM 1576 N N . THR A 1 210 ? -12.250 -15.173 6.362 1.00 88.12 210 THR A N 1
ATOM 1577 C CA . THR A 1 210 ? -13.216 -15.249 7.466 1.00 88.12 210 THR A CA 1
ATOM 1578 C C . THR A 1 210 ? -14.608 -14.776 7.063 1.00 88.12 210 THR A C 1
ATOM 1580 O O . THR A 1 210 ? -15.587 -15.334 7.537 1.00 88.12 210 THR A O 1
ATOM 1583 N N . THR A 1 211 ? -14.726 -13.819 6.134 1.00 87.50 211 THR A N 1
ATOM 1584 C CA . THR A 1 211 ? -16.026 -13.360 5.615 1.00 87.50 211 THR A CA 1
ATOM 1585 C C . THR A 1 211 ? -16.785 -14.468 4.882 1.00 87.50 211 THR A C 1
ATOM 1587 O O . THR A 1 211 ? -18.011 -14.489 4.887 1.00 87.50 211 THR A O 1
ATOM 1590 N N . THR A 1 212 ? -16.063 -15.399 4.257 1.00 85.75 212 THR A N 1
ATOM 1591 C CA . THR A 1 212 ? -16.642 -16.534 3.519 1.00 85.75 212 THR A CA 1
ATOM 1592 C C . THR A 1 212 ? -16.701 -17.823 4.344 1.00 85.75 212 THR A C 1
ATOM 1594 O O . THR A 1 212 ? -17.254 -18.820 3.884 1.00 85.75 212 THR A O 1
ATOM 1597 N N . GLY A 1 213 ? -16.136 -17.814 5.554 1.00 85.69 213 GLY A N 1
ATOM 1598 C CA . GLY A 1 213 ? -15.885 -18.999 6.367 1.00 85.69 213 GLY A CA 1
ATOM 1599 C C . GLY A 1 213 ? -16.417 -18.892 7.800 1.00 85.69 213 GLY A C 1
ATOM 1600 O O . GLY A 1 213 ? -17.232 -18.023 8.110 1.00 85.69 213 GLY A O 1
ATOM 1601 N N . PRO A 1 214 ? -15.987 -19.800 8.697 1.00 84.94 214 PRO A N 1
ATOM 1602 C CA . PRO A 1 214 ? -16.299 -19.693 10.116 1.00 84.94 214 PRO A CA 1
ATOM 1603 C C . PRO A 1 214 ? -15.667 -18.426 10.723 1.00 84.94 214 PRO A C 1
ATOM 1605 O O . PRO A 1 214 ? -14.658 -17.931 10.209 1.00 84.94 214 PRO A O 1
ATOM 1608 N N . PRO A 1 215 ? -16.229 -17.909 11.834 1.00 83.69 215 PRO A N 1
ATOM 1609 C CA . PRO A 1 215 ? -15.665 -16.759 12.527 1.00 83.69 215 PRO A CA 1
ATOM 1610 C C . PRO A 1 215 ? -14.199 -17.023 12.905 1.00 83.69 215 PRO A C 1
ATOM 1612 O O . PRO A 1 215 ? -13.849 -18.156 13.251 1.00 83.69 215 PRO A O 1
ATOM 1615 N N . PRO A 1 216 ? -13.335 -15.997 12.844 1.00 86.50 216 PRO A N 1
ATOM 1616 C CA . PRO A 1 216 ? -11.917 -16.183 13.076 1.00 86.50 216 PRO A CA 1
ATOM 1617 C C . PRO A 1 216 ? -11.630 -16.673 14.486 1.00 86.50 216 PRO A C 1
ATOM 1619 O O . PRO A 1 216 ? -12.196 -16.179 15.464 1.00 86.50 216 PRO A O 1
ATOM 1622 N N . GLU A 1 217 ? -10.680 -17.598 14.586 1.00 89.12 217 GLU A N 1
ATOM 1623 C CA . GLU A 1 217 ? -10.195 -18.060 15.875 1.00 89.12 217 GLU A CA 1
ATOM 1624 C C . GLU A 1 217 ? -9.531 -16.888 16.629 1.00 89.12 217 GLU A C 1
ATOM 1626 O O . GLU A 1 217 ? -8.619 -16.244 16.091 1.00 89.12 217 GLU A O 1
ATOM 1631 N N . PRO A 1 218 ? -9.949 -16.586 17.873 1.00 89.56 218 PRO A N 1
ATOM 1632 C CA . PRO A 1 218 ? -9.419 -15.450 18.629 1.00 89.56 218 PRO A CA 1
ATOM 1633 C C . PRO A 1 218 ? -7.898 -15.484 18.821 1.00 89.56 218 PRO A C 1
ATOM 1635 O O . PRO A 1 218 ? -7.270 -14.428 18.906 1.00 89.56 218 PRO A O 1
ATOM 1638 N N . THR A 1 219 ? -7.315 -16.684 18.870 1.00 92.00 219 THR A N 1
ATOM 1639 C CA . THR A 1 219 ? -5.875 -16.938 19.019 1.00 92.00 219 THR A CA 1
ATOM 1640 C C . THR A 1 219 ? -5.084 -16.430 17.813 1.00 92.00 219 THR A C 1
ATOM 1642 O O . THR A 1 219 ? -4.079 -15.750 17.997 1.00 92.00 219 THR A O 1
ATOM 1645 N N . VAL A 1 220 ? -5.573 -16.663 16.590 1.00 90.94 220 VAL A N 1
ATOM 1646 C CA . VAL A 1 220 ? -4.938 -16.216 15.339 1.00 90.94 220 VAL A CA 1
ATOM 1647 C C . VAL A 1 220 ? -4.992 -14.694 15.211 1.00 90.94 220 VAL A C 1
ATOM 1649 O O . VAL A 1 220 ? -4.015 -14.057 14.827 1.00 90.94 220 VAL A O 1
ATOM 1652 N N . VAL A 1 221 ? -6.116 -14.079 15.592 1.00 92.56 221 VAL A N 1
ATOM 1653 C CA . VAL A 1 221 ? -6.229 -12.610 15.616 1.00 92.56 221 VAL A CA 1
ATOM 1654 C C . VAL A 1 221 ? -5.279 -12.012 16.658 1.00 92.56 221 VAL A C 1
ATOM 1656 O O . VAL A 1 221 ? -4.693 -10.952 16.434 1.00 92.56 221 VAL A O 1
ATOM 1659 N N . ALA A 1 222 ? -5.154 -12.652 17.824 1.00 94.06 222 ALA A N 1
ATOM 1660 C CA . ALA A 1 222 ? -4.269 -12.198 18.889 1.00 94.06 222 ALA A CA 1
ATOM 1661 C C . ALA A 1 222 ? -2.792 -12.297 18.485 1.00 94.06 222 ALA A C 1
ATOM 1663 O O . ALA A 1 222 ? -2.079 -11.308 18.652 1.00 94.06 222 ALA A O 1
ATOM 1664 N N . SER A 1 223 ? -2.365 -13.420 17.896 1.00 94.12 223 SER A N 1
ATOM 1665 C CA . SER A 1 223 ? -0.982 -13.617 17.448 1.00 94.12 223 SER A CA 1
ATOM 1666 C C . SER A 1 223 ? -0.601 -12.649 16.328 1.00 94.12 223 SER A C 1
ATOM 1668 O O . SER A 1 223 ? 0.448 -12.010 16.397 1.00 94.12 223 SER A O 1
ATOM 1670 N N . LEU A 1 224 ? -1.485 -12.443 15.343 1.00 94.94 224 LEU A N 1
ATOM 1671 C CA . LEU A 1 224 ? -1.252 -11.467 14.279 1.00 94.94 224 LEU A CA 1
ATOM 1672 C C . LEU A 1 224 ? -1.153 -10.041 14.840 1.00 94.94 224 LEU A C 1
ATOM 1674 O O . LEU A 1 224 ? -0.249 -9.297 14.470 1.00 94.94 224 LEU A O 1
ATOM 1678 N N . ASN A 1 225 ? -2.029 -9.665 15.779 1.00 96.50 225 ASN A N 1
ATOM 1679 C CA . ASN A 1 225 ? -1.957 -8.360 16.437 1.00 96.50 225 ASN A CA 1
ATOM 1680 C C . ASN A 1 225 ? -0.657 -8.179 17.231 1.00 96.50 225 ASN A C 1
ATOM 1682 O O . ASN A 1 225 ? -0.049 -7.117 17.160 1.00 96.50 225 ASN A O 1
ATOM 1686 N N . GLU A 1 226 ? -0.265 -9.171 18.031 1.00 96.19 226 GLU A N 1
ATOM 1687 C CA . GLU A 1 226 ? 0.978 -9.131 18.808 1.00 96.19 226 GLU A CA 1
ATOM 1688 C C . GLU A 1 226 ? 2.186 -8.937 17.895 1.00 96.19 226 GLU A C 1
ATOM 1690 O O . GLU A 1 226 ? 3.046 -8.101 18.171 1.00 96.19 226 GLU A O 1
ATOM 1695 N N . ARG A 1 227 ? 2.205 -9.633 16.755 1.00 95.50 227 ARG A N 1
ATOM 1696 C CA . ARG 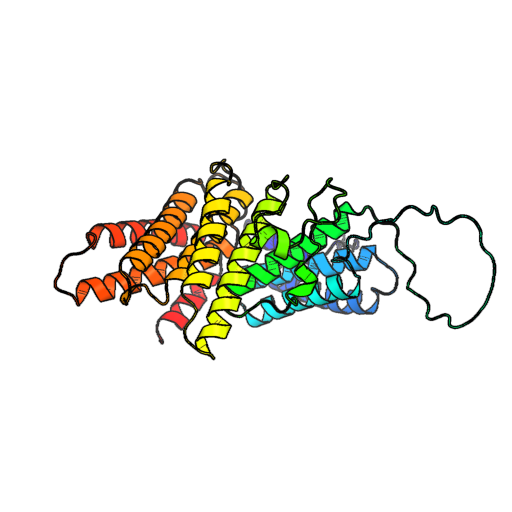A 1 227 ? 3.292 -9.513 15.792 1.00 95.50 227 ARG A CA 1
ATOM 1697 C C . ARG A 1 227 ? 3.353 -8.133 15.136 1.00 95.50 227 ARG A C 1
ATOM 1699 O O . ARG A 1 227 ? 4.441 -7.567 15.033 1.00 95.50 227 ARG A O 1
ATOM 1706 N N . ILE A 1 228 ? 2.208 -7.574 14.742 1.00 96.88 228 ILE A N 1
ATOM 1707 C CA . ILE A 1 228 ? 2.139 -6.220 14.170 1.00 96.88 228 ILE A CA 1
ATOM 1708 C C . ILE A 1 228 ? 2.605 -5.178 15.198 1.00 96.88 228 ILE A C 1
ATOM 1710 O O . ILE A 1 228 ? 3.412 -4.315 14.864 1.00 96.88 228 ILE A O 1
ATOM 1714 N N . GLU A 1 229 ? 2.160 -5.275 16.453 1.00 97.38 229 GLU A N 1
ATOM 1715 C CA . GLU A 1 229 ? 2.557 -4.344 17.522 1.00 97.38 229 GLU A CA 1
ATOM 1716 C C . GLU A 1 229 ? 4.042 -4.475 17.889 1.00 97.38 229 GLU A C 1
ATOM 1718 O O . GLU A 1 229 ? 4.716 -3.470 18.110 1.00 97.38 229 GLU A O 1
ATOM 1723 N N . SER A 1 230 ? 4.580 -5.698 17.898 1.00 95.94 230 SER A N 1
ATOM 1724 C CA . SER A 1 230 ? 6.011 -5.947 18.093 1.00 95.94 230 SER A CA 1
ATOM 1725 C C . SER A 1 230 ? 6.843 -5.283 16.994 1.00 95.94 230 SER A C 1
ATOM 1727 O O . SER A 1 230 ? 7.796 -4.562 17.292 1.00 95.94 230 SER A O 1
ATOM 1729 N N . PHE A 1 231 ? 6.446 -5.448 15.727 1.00 96.19 231 PHE A N 1
ATOM 1730 C CA . PHE A 1 231 ? 7.110 -4.781 14.610 1.00 96.19 231 PHE A CA 1
ATOM 1731 C C . PHE A 1 231 ? 6.989 -3.259 14.701 1.00 96.19 231 PHE A C 1
ATOM 1733 O O . PHE A 1 231 ? 7.981 -2.554 14.534 1.00 96.19 231 PHE A O 1
ATOM 1740 N N . ARG A 1 232 ? 5.799 -2.749 15.035 1.00 97.19 232 ARG A N 1
ATOM 1741 C CA . ARG A 1 232 ? 5.543 -1.321 15.234 1.00 97.19 232 ARG A CA 1
ATOM 1742 C C . ARG A 1 232 ? 6.461 -0.718 16.298 1.00 97.19 232 ARG A C 1
ATOM 1744 O O . ARG A 1 232 ? 7.023 0.351 16.082 1.00 97.19 232 ARG A O 1
ATOM 1751 N N . ALA A 1 233 ? 6.620 -1.397 17.432 1.00 96.12 233 ALA A N 1
ATOM 1752 C CA . ALA A 1 233 ? 7.494 -0.962 18.520 1.00 96.12 233 ALA A CA 1
ATOM 1753 C C . ALA A 1 233 ? 8.983 -0.970 18.132 1.00 96.12 233 ALA A C 1
ATOM 1755 O O . ALA A 1 233 ? 9.766 -0.219 18.710 1.00 96.12 233 ALA A O 1
ATOM 1756 N N . ALA A 1 234 ? 9.366 -1.793 17.152 1.00 95.44 234 ALA A N 1
ATOM 1757 C CA . ALA A 1 234 ? 10.721 -1.856 16.612 1.00 95.44 234 ALA A CA 1
ATOM 1758 C C . ALA A 1 234 ? 10.995 -0.824 15.499 1.00 95.44 234 ALA A C 1
ATOM 1760 O O . ALA A 1 234 ? 12.142 -0.704 15.060 1.00 95.44 234 ALA A O 1
ATOM 1761 N N . LEU A 1 235 ? 9.981 -0.090 15.020 1.00 95.31 235 LEU A N 1
ATOM 1762 C CA . LEU A 1 235 ? 10.173 0.905 13.967 1.00 95.31 235 LEU A CA 1
ATOM 1763 C C . LEU A 1 235 ? 11.015 2.094 14.461 1.00 95.31 235 LEU A C 1
ATOM 1765 O O . LEU A 1 235 ? 10.802 2.583 15.575 1.00 95.31 235 LEU A O 1
ATOM 1769 N N . PRO A 1 236 ? 11.916 2.633 13.617 1.00 95.06 236 PRO A N 1
ATOM 1770 C CA . PRO A 1 236 ? 12.588 3.894 13.902 1.00 95.06 236 PRO A CA 1
ATOM 1771 C C . PRO A 1 236 ? 11.579 5.035 14.113 1.00 95.06 236 PRO A C 1
ATOM 1773 O O . PRO A 1 236 ? 10.516 5.037 13.479 1.00 95.06 236 PRO A O 1
ATOM 1776 N N . PRO A 1 237 ? 11.901 6.037 14.952 1.00 93.88 237 PRO A N 1
ATOM 1777 C CA . PRO A 1 237 ? 11.063 7.223 15.095 1.00 93.88 237 PRO A CA 1
ATOM 1778 C C . PRO A 1 237 ? 10.929 7.950 13.752 1.00 93.88 237 PRO A C 1
ATOM 1780 O O . PRO A 1 237 ? 11.860 7.945 12.945 1.00 93.88 237 PRO A O 1
ATOM 1783 N N . LEU A 1 238 ? 9.780 8.592 13.522 1.00 90.62 238 LEU A N 1
ATOM 1784 C CA . LEU A 1 238 ? 9.508 9.357 12.303 1.00 90.62 238 LEU A CA 1
ATOM 1785 C C . LEU A 1 238 ? 10.552 10.474 12.127 1.00 90.62 238 LEU A C 1
ATOM 1787 O O . LEU A 1 238 ? 10.544 11.467 12.848 1.00 90.62 238 LEU A O 1
ATOM 1791 N N . SER A 1 239 ? 11.463 10.300 11.170 1.00 83.25 239 SER A N 1
ATOM 1792 C CA . SER A 1 239 ? 12.588 11.203 10.889 1.00 83.25 239 SER A CA 1
ATOM 1793 C C . SER A 1 239 ? 12.464 11.885 9.519 1.00 83.25 239 SER A C 1
ATOM 1795 O O . SER A 1 239 ? 13.409 11.924 8.737 1.00 83.25 239 SER A O 1
ATOM 1797 N N . GLY A 1 240 ? 11.272 12.407 9.206 1.00 66.94 240 GLY A N 1
ATOM 1798 C CA . GLY A 1 240 ? 11.019 13.258 8.029 1.00 66.94 240 GLY A CA 1
ATOM 1799 C C . GLY A 1 240 ? 11.063 12.570 6.654 1.00 66.94 240 GLY A C 1
ATOM 1800 O O . GLY A 1 240 ? 10.885 13.233 5.640 1.00 66.94 240 GLY A O 1
ATOM 1801 N N . GLY A 1 241 ? 11.289 11.254 6.581 1.00 83.75 241 GLY A N 1
ATOM 1802 C CA . GLY A 1 241 ? 11.319 10.516 5.314 1.00 83.75 241 GLY A CA 1
ATOM 1803 C C . GLY A 1 241 ? 9.955 9.946 4.910 1.00 83.75 241 GLY A C 1
ATOM 1804 O O . GLY A 1 241 ? 9.356 9.196 5.681 1.00 83.75 241 GLY A O 1
ATOM 1805 N N . GLY A 1 242 ? 9.515 10.203 3.671 1.00 88.25 242 GLY A N 1
ATOM 1806 C CA . GLY A 1 242 ? 8.237 9.705 3.135 1.00 88.25 242 GLY A CA 1
ATOM 1807 C C . GLY A 1 242 ? 8.068 8.180 3.205 1.00 88.25 242 GLY A C 1
ATOM 1808 O O . GLY A 1 242 ? 7.011 7.699 3.603 1.00 88.25 242 GLY A O 1
ATOM 1809 N N . ILE A 1 243 ? 9.131 7.408 2.939 1.00 91.06 243 ILE A N 1
ATOM 1810 C CA . ILE A 1 243 ? 9.108 5.934 3.058 1.00 91.06 243 ILE A CA 1
ATOM 1811 C C . ILE A 1 243 ? 8.816 5.497 4.498 1.00 91.06 243 ILE A C 1
ATOM 1813 O O . ILE A 1 243 ? 8.049 4.561 4.722 1.00 91.06 243 ILE A O 1
ATOM 1817 N N . LEU A 1 244 ? 9.427 6.160 5.484 1.00 92.88 244 LEU A N 1
ATOM 1818 C CA . LEU A 1 244 ? 9.23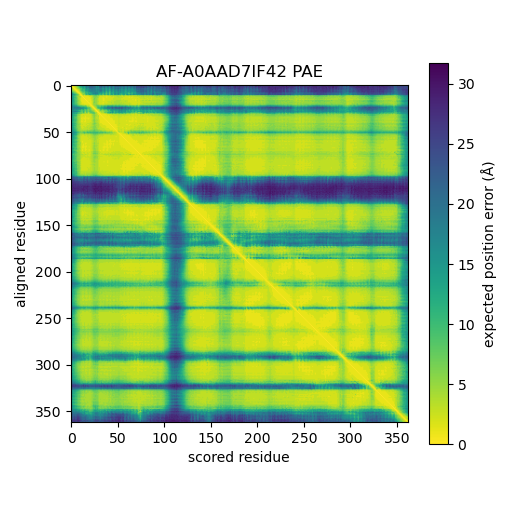5 5.813 6.889 1.00 92.88 244 LEU A CA 1
ATOM 1819 C C . LEU A 1 244 ? 7.841 6.233 7.369 1.00 92.88 244 LEU A C 1
ATOM 1821 O O . LEU A 1 244 ? 7.193 5.452 8.060 1.00 92.88 244 LEU A O 1
ATOM 1825 N N . LEU A 1 245 ? 7.345 7.401 6.945 1.00 93.94 245 LEU A N 1
ATOM 1826 C CA . LEU A 1 245 ? 5.956 7.806 7.187 1.00 93.94 245 LEU A CA 1
ATOM 1827 C C . LEU A 1 245 ? 4.975 6.768 6.627 1.00 93.94 245 LEU A C 1
ATOM 1829 O O . LEU A 1 245 ? 4.107 6.298 7.358 1.00 93.94 245 LEU A O 1
ATOM 1833 N N . LEU A 1 246 ? 5.149 6.359 5.367 1.00 94.12 246 LEU A N 1
ATOM 1834 C CA . LEU A 1 246 ? 4.312 5.332 4.750 1.00 94.12 246 LEU A CA 1
ATOM 1835 C C . LEU A 1 246 ? 4.423 3.986 5.476 1.00 94.12 246 LEU A C 1
ATOM 1837 O O . LEU A 1 246 ? 3.420 3.304 5.656 1.00 94.12 246 LEU A O 1
ATOM 1841 N N . THR A 1 247 ? 5.618 3.617 5.940 1.00 95.81 247 THR A N 1
ATOM 1842 C CA . THR A 1 247 ? 5.834 2.397 6.730 1.00 95.81 247 THR A CA 1
ATOM 1843 C C . THR A 1 247 ? 5.009 2.423 8.018 1.00 95.81 247 THR A C 1
ATOM 1845 O O . THR A 1 247 ? 4.271 1.476 8.285 1.00 95.81 247 THR A O 1
ATOM 1848 N N . HIS A 1 248 ? 5.089 3.508 8.800 1.00 96.69 248 HIS A N 1
ATOM 1849 C CA . HIS A 1 248 ? 4.275 3.677 10.013 1.00 96.69 248 HIS A CA 1
ATOM 1850 C C . HIS A 1 248 ? 2.782 3.656 9.684 1.00 96.69 248 HIS A C 1
ATOM 1852 O O . HIS A 1 248 ? 2.026 2.927 10.325 1.00 96.69 248 HIS A O 1
ATOM 1858 N N . ALA A 1 249 ? 2.373 4.383 8.641 1.00 96.31 249 ALA A N 1
ATOM 1859 C CA . ALA A 1 249 ? 0.984 4.441 8.206 1.00 96.31 249 ALA A CA 1
ATOM 1860 C C . ALA A 1 249 ? 0.443 3.063 7.801 1.00 96.31 249 ALA A C 1
ATOM 1862 O O . ALA A 1 249 ? -0.654 2.712 8.215 1.00 96.31 249 ALA A O 1
ATOM 1863 N N . LEU A 1 250 ? 1.202 2.249 7.059 1.00 96.81 250 LEU A N 1
ATOM 1864 C CA . LEU A 1 250 ? 0.794 0.896 6.663 1.00 96.81 250 LEU A CA 1
ATOM 1865 C C . LEU A 1 250 ? 0.678 -0.055 7.859 1.00 96.81 250 LEU A C 1
ATOM 1867 O O . LEU A 1 250 ? -0.255 -0.855 7.906 1.00 96.81 250 LEU A O 1
ATOM 1871 N N . VAL A 1 251 ? 1.592 0.032 8.831 1.00 97.81 251 VAL A N 1
ATOM 1872 C CA . VAL A 1 251 ? 1.532 -0.786 10.054 1.00 97.81 251 VAL A CA 1
ATOM 1873 C C . VAL A 1 251 ? 0.315 -0.420 10.894 1.00 97.81 251 VAL A C 1
ATOM 1875 O O . VAL A 1 251 ? -0.462 -1.301 11.264 1.00 97.81 251 VAL A O 1
ATOM 1878 N N . ASP A 1 252 ? 0.107 0.870 11.159 1.00 98.19 252 ASP A N 1
ATOM 1879 C CA . ASP A 1 252 ? -1.076 1.326 11.887 1.00 98.19 252 ASP A CA 1
ATOM 1880 C C . ASP A 1 252 ? -2.359 1.023 11.092 1.00 98.19 252 ASP A C 1
ATOM 1882 O O . ASP A 1 252 ? -3.360 0.608 11.675 1.00 98.19 252 ASP A O 1
ATOM 1886 N N . PHE A 1 253 ? -2.328 1.100 9.760 1.00 97.50 253 PHE A N 1
ATOM 1887 C CA . PHE A 1 253 ? -3.470 0.746 8.920 1.00 97.50 253 PHE A CA 1
ATOM 1888 C C . PHE A 1 253 ? -3.776 -0.756 8.948 1.00 97.50 253 PHE A C 1
ATOM 1890 O O . PHE A 1 253 ? -4.943 -1.141 8.967 1.00 97.50 253 PHE A O 1
ATOM 1897 N N . ALA A 1 254 ? -2.766 -1.624 9.039 1.00 97.62 254 ALA A N 1
ATOM 1898 C CA . ALA A 1 254 ? -2.977 -3.053 9.258 1.00 97.62 254 ALA A CA 1
ATOM 1899 C C . ALA A 1 254 ? -3.683 -3.319 10.602 1.00 97.62 254 ALA A C 1
ATOM 1901 O O . ALA A 1 254 ? -4.597 -4.144 10.658 1.00 97.62 254 ALA A O 1
ATOM 1902 N N . ILE A 1 255 ? -3.333 -2.581 11.667 1.00 98.12 255 ILE A N 1
ATOM 1903 C CA . ILE A 1 255 ? -4.033 -2.644 12.965 1.00 98.12 255 ILE A CA 1
ATOM 1904 C C . ILE A 1 255 ? -5.487 -2.191 12.801 1.00 98.12 255 ILE A C 1
ATOM 1906 O O . ILE A 1 255 ? -6.402 -2.902 13.217 1.00 98.12 255 ILE A O 1
ATOM 1910 N N . VAL A 1 256 ? -5.711 -1.041 12.161 1.00 97.25 256 VAL A N 1
ATOM 1911 C CA . VAL A 1 256 ? -7.052 -0.520 11.865 1.00 97.25 256 VAL A CA 1
ATOM 1912 C C . VAL A 1 256 ? -7.893 -1.576 11.144 1.00 97.25 256 VAL A C 1
ATOM 1914 O O . VAL A 1 256 ? -8.970 -1.933 11.616 1.00 97.25 256 VAL A O 1
ATOM 1917 N N . ARG A 1 257 ? -7.378 -2.154 10.053 1.00 95.81 257 ARG A N 1
ATOM 1918 C CA . ARG A 1 257 ? -8.086 -3.170 9.261 1.00 95.81 257 ARG A CA 1
ATOM 1919 C C . ARG A 1 257 ? -8.391 -4.426 10.075 1.00 95.81 257 ARG A C 1
ATOM 1921 O O . ARG A 1 257 ? -9.492 -4.952 9.956 1.00 95.81 257 ARG A O 1
ATOM 1928 N N . LEU A 1 258 ? -7.471 -4.872 10.933 1.00 96.44 258 LEU A N 1
ATOM 1929 C CA . LEU A 1 258 ? -7.655 -6.064 11.767 1.00 96.44 258 LEU A CA 1
ATOM 1930 C C . LEU A 1 258 ? -8.791 -5.911 12.792 1.00 96.44 258 LEU A C 1
ATOM 1932 O O . LEU A 1 258 ? -9.473 -6.891 13.098 1.00 96.44 258 LEU A O 1
ATOM 1936 N N . HIS A 1 259 ? -8.989 -4.709 13.343 1.00 96.00 259 HIS A N 1
ATOM 1937 C CA . HIS A 1 259 ? -9.974 -4.472 14.410 1.00 96.00 259 HIS A CA 1
ATOM 1938 C C . HIS A 1 259 ? -11.276 -3.821 13.934 1.00 96.00 259 HIS A C 1
ATOM 1940 O O . HIS A 1 259 ? -12.278 -3.964 14.635 1.00 96.00 259 HIS A O 1
ATOM 1946 N N . ALA A 1 260 ? -11.293 -3.160 12.772 1.00 95.06 260 ALA A N 1
ATOM 1947 C CA . ALA A 1 260 ? -12.464 -2.449 12.251 1.00 95.06 260 ALA A CA 1
ATOM 1948 C C . ALA A 1 260 ? -13.749 -3.303 12.198 1.00 95.06 260 ALA A C 1
ATOM 1950 O O . ALA A 1 260 ? -14.772 -2.827 12.687 1.00 95.06 260 ALA A O 1
ATOM 1951 N N . PRO A 1 261 ? -13.739 -4.581 11.756 1.00 93.56 261 PRO A N 1
ATOM 1952 C CA . PRO A 1 261 ? -14.955 -5.408 11.744 1.00 93.56 261 PRO A CA 1
ATOM 1953 C C . PRO A 1 261 ? -15.574 -5.667 13.128 1.00 93.56 261 PRO A C 1
ATOM 1955 O O . PRO A 1 261 ? -16.712 -6.117 13.225 1.00 93.56 261 PRO A O 1
ATOM 1958 N N . TYR A 1 262 ? -14.827 -5.415 14.208 1.00 92.12 262 TYR A N 1
ATOM 1959 C CA . TYR A 1 262 ? -15.222 -5.711 15.587 1.00 92.12 262 TYR A CA 1
ATOM 1960 C C . TYR A 1 262 ? -15.398 -4.458 16.447 1.00 92.12 262 TYR A C 1
ATOM 1962 O O . TYR A 1 262 ? -15.582 -4.583 17.662 1.00 92.12 262 TYR A O 1
ATOM 1970 N N . ILE A 1 263 ? -15.335 -3.266 15.844 1.00 93.06 263 ILE A N 1
ATOM 1971 C CA . ILE A 1 263 ? -15.346 -1.985 16.560 1.00 93.06 263 ILE A CA 1
ATOM 1972 C C . ILE A 1 263 ? -16.611 -1.810 17.419 1.00 93.06 263 ILE A C 1
ATOM 1974 O O . ILE A 1 263 ? -16.514 -1.413 18.576 1.00 93.06 263 ILE A O 1
ATOM 1978 N N . HIS A 1 264 ? -17.776 -2.238 16.929 1.00 90.88 264 HIS A N 1
ATOM 1979 C CA . HIS A 1 264 ? -19.046 -2.135 17.664 1.00 90.88 264 HIS A CA 1
ATOM 1980 C C . HIS A 1 264 ? -19.341 -3.331 18.583 1.00 90.88 264 HIS A C 1
ATOM 1982 O O . HIS A 1 264 ? -20.318 -3.321 19.325 1.00 90.88 264 HIS A O 1
ATOM 1988 N N . ILE A 1 265 ? -18.511 -4.379 18.543 1.00 91.50 265 ILE A N 1
ATOM 1989 C CA . ILE A 1 265 ? -18.748 -5.626 19.288 1.00 91.50 265 ILE A CA 1
ATOM 1990 C C . ILE A 1 265 ? -17.889 -5.669 20.556 1.00 91.50 265 ILE A C 1
ATOM 1992 O O . ILE A 1 265 ? -18.347 -6.109 21.609 1.00 91.50 265 ILE A O 1
ATOM 1996 N N . VAL A 1 266 ? -16.628 -5.230 20.470 1.00 92.31 266 VAL A N 1
ATOM 1997 C CA . VAL A 1 266 ? -15.647 -5.390 21.551 1.00 92.31 266 VAL A CA 1
ATOM 1998 C C . VAL A 1 266 ? -14.906 -4.079 21.811 1.00 92.31 266 VAL A C 1
ATOM 2000 O O . VAL A 1 266 ? -14.075 -3.659 21.009 1.00 92.31 266 VAL A O 1
ATOM 2003 N N . GLU A 1 267 ? -15.107 -3.483 22.992 1.00 92.12 267 GLU A N 1
ATOM 2004 C CA . GLU A 1 267 ? -14.491 -2.194 23.370 1.00 92.12 267 GLU A CA 1
ATOM 2005 C C . GLU A 1 267 ? -12.961 -2.198 23.234 1.00 92.12 267 GLU A C 1
ATOM 2007 O O . GLU A 1 267 ? -12.361 -1.241 22.757 1.00 92.12 267 GLU A O 1
ATOM 2012 N N . GLN A 1 268 ? -12.301 -3.300 23.597 1.00 94.19 268 GLN A N 1
ATOM 2013 C CA . GLN A 1 268 ? -10.846 -3.400 23.469 1.00 94.19 268 GLN A CA 1
ATOM 2014 C C . GLN A 1 268 ? -10.381 -3.299 22.006 1.00 94.19 268 GLN A C 1
ATOM 2016 O O . GLN A 1 268 ? -9.322 -2.734 21.732 1.00 94.19 268 GLN A O 1
ATOM 2021 N N . ARG A 1 269 ? -11.159 -3.844 21.060 1.00 93.88 269 ARG A N 1
ATOM 2022 C CA . ARG A 1 269 ? -10.874 -3.771 19.618 1.00 93.88 269 ARG A CA 1
ATOM 2023 C C . ARG A 1 269 ? -11.091 -2.349 19.113 1.00 93.88 269 ARG A C 1
ATOM 2025 O O . ARG A 1 269 ? -10.251 -1.833 18.382 1.00 93.88 269 ARG A O 1
ATOM 2032 N N . ARG A 1 270 ? -12.143 -1.688 19.599 1.00 94.69 270 ARG A N 1
ATOM 2033 C CA . ARG A 1 270 ? -12.431 -0.276 19.328 1.00 94.69 270 ARG A CA 1
ATOM 2034 C C . ARG A 1 270 ? -11.303 0.654 19.745 1.00 94.69 270 ARG A C 1
ATOM 2036 O O . ARG A 1 270 ? -10.811 1.412 18.916 1.00 94.69 270 ARG A O 1
ATOM 2043 N N . VAL A 1 271 ? -10.823 0.533 20.984 1.00 95.38 271 VAL A N 1
ATOM 2044 C CA . VAL A 1 271 ? -9.694 1.334 21.487 1.00 95.38 271 VAL A CA 1
ATOM 2045 C C . VAL A 1 271 ? -8.440 1.128 20.631 1.00 95.38 271 VAL A C 1
ATOM 2047 O O . VAL A 1 271 ? -7.758 2.097 20.302 1.00 95.38 271 VAL A O 1
ATOM 2050 N N . LYS A 1 272 ? -8.147 -0.112 20.213 1.00 96.56 272 LYS A N 1
ATOM 2051 C CA . LYS A 1 272 ? -7.006 -0.400 19.326 1.00 96.56 272 LYS A CA 1
ATOM 2052 C C . LYS A 1 272 ? -7.173 0.206 17.932 1.00 96.56 272 LYS A C 1
ATOM 2054 O O . LYS A 1 272 ? -6.225 0.796 17.423 1.00 96.56 272 LYS A O 1
ATOM 2059 N N . CYS A 1 273 ? -8.360 0.085 17.339 1.00 97.06 273 CYS A N 1
ATOM 2060 C CA . CYS A 1 273 ? -8.672 0.633 16.020 1.00 97.06 273 CYS A CA 1
ATOM 2061 C C . CYS A 1 273 ? -8.529 2.161 16.002 1.00 97.06 273 CYS A C 1
ATOM 2063 O O . CYS A 1 273 ? -7.749 2.702 15.222 1.00 97.06 273 CYS A O 1
ATOM 2065 N N . LEU A 1 274 ? -9.221 2.851 16.914 1.00 96.62 274 LEU A N 1
ATOM 2066 C CA . LEU A 1 274 ? -9.202 4.313 17.005 1.00 96.62 274 LEU A CA 1
ATOM 2067 C C . LEU A 1 274 ? -7.827 4.846 17.422 1.00 96.62 274 LEU A C 1
ATOM 2069 O O . LEU A 1 274 ? -7.376 5.866 16.907 1.00 96.62 274 LEU A O 1
ATOM 2073 N N . GLY A 1 275 ? -7.127 4.131 18.307 1.00 97.12 275 GLY A N 1
ATOM 2074 C CA . GLY A 1 275 ? -5.762 4.469 18.692 1.00 97.12 275 GLY A CA 1
ATOM 2075 C C . GLY A 1 275 ? -4.777 4.369 17.527 1.00 97.12 275 GLY A C 1
ATOM 2076 O O . GLY A 1 275 ? -3.890 5.207 17.418 1.00 97.12 275 GLY A O 1
ATOM 2077 N N . ALA A 1 276 ? -4.920 3.376 16.644 1.00 98.06 276 ALA A N 1
ATOM 2078 C CA . ALA A 1 276 ? -4.099 3.262 15.439 1.00 98.06 276 ALA A CA 1
ATOM 2079 C C . ALA A 1 276 ? -4.449 4.332 14.395 1.00 98.06 276 ALA A C 1
ATOM 2081 O O . ALA A 1 276 ? -3.550 4.983 13.867 1.00 98.06 276 ALA A O 1
ATOM 2082 N N . ALA A 1 277 ? -5.741 4.591 14.177 1.00 97.69 277 ALA A N 1
ATOM 2083 C CA . ALA A 1 277 ? -6.217 5.684 13.331 1.00 97.69 277 ALA A CA 1
ATOM 2084 C C . ALA A 1 277 ? -5.645 7.046 13.765 1.00 97.69 277 ALA A C 1
ATOM 2086 O O . ALA A 1 277 ? -5.100 7.778 12.940 1.00 97.69 277 ALA A O 1
ATOM 2087 N N . ALA A 1 278 ? -5.661 7.347 15.067 1.00 97.00 278 ALA A N 1
ATOM 2088 C CA . ALA A 1 278 ? -5.154 8.615 15.594 1.00 97.00 278 ALA A CA 1
ATOM 2089 C C . ALA A 1 278 ? -3.647 8.784 15.353 1.00 97.00 278 ALA A C 1
ATOM 2091 O O . ALA A 1 278 ? -3.169 9.889 15.100 1.00 97.00 278 ALA A O 1
ATOM 2092 N N . ARG A 1 279 ? -2.880 7.688 15.385 1.00 97.06 279 ARG A N 1
ATOM 2093 C CA . ARG A 1 279 ? -1.440 7.716 15.090 1.00 97.06 279 ARG A CA 1
ATOM 2094 C C . ARG A 1 279 ? -1.145 7.969 13.620 1.00 97.06 279 ARG A C 1
ATOM 2096 O O . ARG A 1 279 ? -0.170 8.658 13.337 1.00 97.06 279 ARG A O 1
ATOM 2103 N N . ILE A 1 280 ? -1.996 7.493 12.709 1.00 96.69 280 ILE A N 1
ATOM 2104 C CA . ILE A 1 280 ? -1.911 7.842 11.284 1.00 96.69 280 ILE A CA 1
ATOM 2105 C C . ILE A 1 280 ? -2.131 9.348 11.112 1.00 96.69 280 ILE A C 1
ATOM 2107 O O . ILE A 1 280 ? -1.304 10.010 10.490 1.00 96.69 280 ILE A O 1
ATOM 2111 N N . VAL A 1 281 ? -3.192 9.903 11.713 1.00 95.44 281 VAL A N 1
ATOM 2112 C CA . VAL A 1 281 ? -3.487 11.348 11.652 1.00 95.44 281 VAL A CA 1
ATOM 2113 C C . VAL A 1 281 ? -2.320 12.168 12.205 1.00 95.44 281 VAL A C 1
ATOM 2115 O O . VAL A 1 281 ? -1.855 13.100 11.551 1.00 95.44 281 VAL A O 1
ATOM 2118 N N . LEU A 1 282 ? -1.799 11.788 13.375 1.00 94.38 282 LEU A N 1
ATOM 2119 C CA . LEU A 1 282 ? -0.650 12.451 13.988 1.00 94.38 282 LEU A CA 1
ATOM 2120 C C . LEU A 1 282 ? 0.598 12.357 13.102 1.00 94.38 282 LEU A C 1
ATOM 2122 O O . LEU A 1 282 ? 1.266 13.362 12.884 1.00 94.38 282 LEU A O 1
ATOM 2126 N N . GLY A 1 283 ? 0.905 11.170 12.576 1.00 93.19 283 GLY A N 1
ATOM 2127 C CA . GLY A 1 283 ? 2.071 10.942 11.728 1.00 93.19 283 GLY A CA 1
ATOM 2128 C C . GLY A 1 283 ? 2.048 11.820 10.481 1.00 93.19 283 GLY A C 1
ATOM 2129 O O . GLY A 1 283 ? 3.033 12.501 10.196 1.00 93.19 283 GLY A O 1
ATOM 2130 N N . VAL A 1 284 ? 0.910 11.880 9.787 1.00 91.88 284 VAL A N 1
ATOM 2131 C CA . VAL A 1 284 ? 0.778 12.712 8.585 1.00 91.88 284 VAL A CA 1
ATOM 2132 C C . VAL A 1 284 ? 0.783 14.208 8.925 1.00 91.88 284 VAL A C 1
ATOM 2134 O O . VAL A 1 284 ? 1.356 14.987 8.174 1.00 91.88 284 VAL A O 1
ATOM 2137 N N . GLY A 1 285 ? 0.241 14.611 10.079 1.00 90.38 285 GLY A N 1
ATOM 2138 C CA . GLY A 1 285 ? 0.301 15.999 10.552 1.00 90.38 285 GLY A CA 1
ATOM 2139 C C . GLY A 1 285 ? 1.688 16.460 11.026 1.00 90.38 285 GLY A C 1
ATOM 2140 O O . GLY A 1 285 ? 1.947 17.659 11.063 1.00 90.38 285 GLY A O 1
ATOM 2141 N N . THR A 1 286 ? 2.585 15.538 11.397 1.00 88.06 286 THR A N 1
ATOM 2142 C CA . THR A 1 286 ? 3.953 15.881 11.846 1.00 88.06 286 THR A CA 1
ATOM 2143 C C . THR A 1 286 ? 4.928 16.156 10.709 1.00 88.06 286 THR A C 1
ATOM 2145 O O . THR A 1 286 ? 5.954 16.800 10.928 1.00 88.06 286 THR A O 1
ATOM 2148 N N . VAL A 1 287 ? 4.645 15.648 9.510 1.00 83.06 287 VAL A N 1
ATOM 2149 C CA . VAL A 1 287 ? 5.507 15.842 8.347 1.00 83.06 287 VAL A CA 1
ATOM 2150 C C . VAL A 1 287 ? 5.035 17.087 7.619 1.00 83.06 287 VAL A C 1
ATOM 2152 O O . VAL A 1 287 ? 3.876 17.173 7.224 1.00 83.06 287 VAL A O 1
ATOM 2155 N N . ASP A 1 288 ? 5.936 18.050 7.433 1.00 76.81 288 ASP A N 1
ATOM 2156 C CA . ASP A 1 288 ? 5.662 19.189 6.565 1.00 76.81 288 ASP A CA 1
ATOM 2157 C C . ASP A 1 288 ? 5.622 18.703 5.111 1.00 76.81 288 ASP A C 1
ATOM 2159 O O . ASP A 1 288 ? 6.645 18.572 4.429 1.00 76.81 288 ASP A O 1
ATOM 2163 N N . LEU A 1 289 ? 4.411 18.349 4.683 1.00 70.75 289 LEU A N 1
ATOM 2164 C CA . LEU A 1 289 ? 4.096 17.879 3.338 1.00 70.75 289 LEU A CA 1
ATOM 2165 C C . LEU A 1 289 ? 4.272 18.981 2.284 1.00 70.75 289 LEU A C 1
ATOM 2167 O O . LEU A 1 289 ? 4.272 18.669 1.097 1.00 70.75 289 LEU A O 1
ATOM 2171 N N . VAL A 1 290 ? 4.376 20.250 2.698 1.00 63.47 290 VAL A N 1
ATOM 2172 C CA . VAL A 1 290 ? 4.423 21.407 1.798 1.00 63.47 290 VAL A CA 1
ATOM 2173 C C . VAL A 1 290 ? 5.865 21.815 1.505 1.00 63.47 290 VAL A C 1
ATOM 2175 O O . VAL A 1 290 ? 6.196 22.047 0.344 1.00 63.47 290 VAL A O 1
ATOM 2178 N N . ASP A 1 291 ? 6.731 21.850 2.522 1.00 58.97 291 ASP A N 1
ATOM 2179 C CA . ASP A 1 291 ? 8.141 22.245 2.348 1.00 58.97 291 ASP A CA 1
ATOM 2180 C C . ASP A 1 291 ? 9.047 21.091 1.907 1.00 58.97 291 ASP A C 1
ATOM 2182 O O . ASP A 1 291 ? 10.100 21.296 1.291 1.00 58.97 291 ASP A O 1
ATOM 2186 N N . SER A 1 292 ? 8.649 19.850 2.181 1.00 55.28 292 SER A N 1
ATOM 2187 C CA . SER A 1 292 ? 9.389 18.701 1.686 1.00 55.28 292 SER A CA 1
ATOM 2188 C C . SER A 1 292 ? 9.034 18.489 0.220 1.00 55.28 292 SER A C 1
ATOM 2190 O O . SER A 1 292 ? 7.911 18.114 -0.092 1.00 55.28 292 SER A O 1
ATOM 2192 N N . ALA A 1 293 ? 10.019 18.552 -0.679 1.00 50.59 293 ALA A N 1
ATOM 2193 C CA . ALA A 1 293 ? 9.936 18.001 -2.042 1.00 50.59 293 ALA A CA 1
ATOM 2194 C C . ALA A 1 293 ? 9.634 16.475 -2.080 1.00 50.59 293 ALA A C 1
ATOM 2196 O O . ALA A 1 293 ? 9.856 15.809 -3.092 1.00 50.59 293 ALA A O 1
ATOM 2197 N N . CYS A 1 294 ? 9.171 15.899 -0.965 1.00 54.53 294 CYS A N 1
ATOM 2198 C CA . CYS A 1 294 ? 8.620 14.567 -0.869 1.00 54.53 294 CYS A CA 1
ATOM 2199 C C . CYS A 1 294 ? 7.367 14.507 -1.733 1.00 54.53 294 CYS A C 1
ATOM 2201 O O . CYS A 1 294 ? 6.300 14.986 -1.361 1.00 54.53 294 CYS A O 1
ATOM 2203 N N . THR A 1 295 ? 7.512 13.863 -2.885 1.00 66.12 295 THR A N 1
ATOM 2204 C CA . THR A 1 295 ? 6.407 13.274 -3.625 1.00 66.12 295 THR A CA 1
ATOM 2205 C C . THR A 1 295 ? 5.468 12.579 -2.641 1.00 66.12 295 THR A C 1
ATOM 2207 O O . THR A 1 295 ? 5.847 11.592 -2.010 1.00 66.12 295 THR A O 1
ATOM 2210 N N . ILE A 1 296 ? 4.269 13.138 -2.468 1.00 71.19 296 ILE A N 1
ATOM 2211 C CA . ILE A 1 296 ? 3.208 12.527 -1.671 1.00 71.19 296 ILE A CA 1
ATOM 2212 C C . ILE A 1 296 ? 2.968 11.137 -2.243 1.00 71.19 296 ILE A C 1
ATOM 2214 O O . ILE A 1 296 ? 2.662 10.996 -3.428 1.00 71.19 296 ILE A O 1
ATOM 2218 N N . ASP A 1 297 ? 3.098 10.117 -1.400 1.00 84.94 297 ASP A N 1
ATOM 2219 C CA . ASP A 1 297 ? 2.773 8.763 -1.815 1.00 84.94 297 ASP A CA 1
ATOM 2220 C C . ASP A 1 297 ? 1.245 8.645 -1.982 1.00 84.94 297 ASP A C 1
ATOM 2222 O O . ASP A 1 297 ? 0.513 8.881 -1.012 1.00 84.94 297 ASP A O 1
ATOM 2226 N N . PRO A 1 298 ? 0.728 8.281 -3.172 1.00 85.69 298 PRO A N 1
ATOM 2227 C CA . PRO A 1 298 ? -0.708 8.089 -3.397 1.00 85.69 298 PRO A CA 1
ATOM 2228 C C . PRO A 1 298 ? -1.368 7.107 -2.413 1.00 85.69 298 PRO A C 1
ATOM 2230 O O . PRO A 1 298 ? -2.575 7.170 -2.166 1.00 85.69 298 PRO A O 1
ATOM 2233 N N . MET A 1 299 ? -0.581 6.218 -1.805 1.00 89.50 299 MET A N 1
ATOM 2234 C CA . MET A 1 299 ? -1.043 5.314 -0.760 1.00 89.50 299 MET A CA 1
ATOM 2235 C C . MET A 1 299 ? -1.453 6.026 0.516 1.00 89.50 299 MET A C 1
ATOM 2237 O O . MET A 1 299 ? -2.436 5.624 1.135 1.00 89.50 299 MET A O 1
ATOM 2241 N N . LEU A 1 300 ? -0.739 7.084 0.909 1.00 90.94 300 LEU A N 1
ATOM 2242 C CA . LEU A 1 300 ? -1.088 7.843 2.109 1.00 90.94 300 LEU A CA 1
ATOM 2243 C C . LEU A 1 300 ? -2.475 8.462 1.969 1.00 90.94 300 LEU A C 1
ATOM 2245 O O . LEU A 1 300 ? -3.259 8.386 2.909 1.00 90.94 300 LEU A O 1
ATOM 2249 N N . VAL A 1 301 ? -2.813 8.976 0.782 1.00 88.75 301 VAL A N 1
ATOM 2250 C CA . VAL A 1 301 ? -4.161 9.484 0.487 1.00 88.75 301 VAL A CA 1
ATOM 2251 C C . VAL A 1 301 ? -5.205 8.394 0.721 1.00 88.75 301 VAL A C 1
ATOM 2253 O O . VAL A 1 301 ? -6.153 8.609 1.471 1.00 88.75 301 VAL A O 1
ATOM 2256 N N . SER A 1 302 ? -4.995 7.204 0.154 1.00 89.75 302 SER A N 1
ATOM 2257 C CA . SER A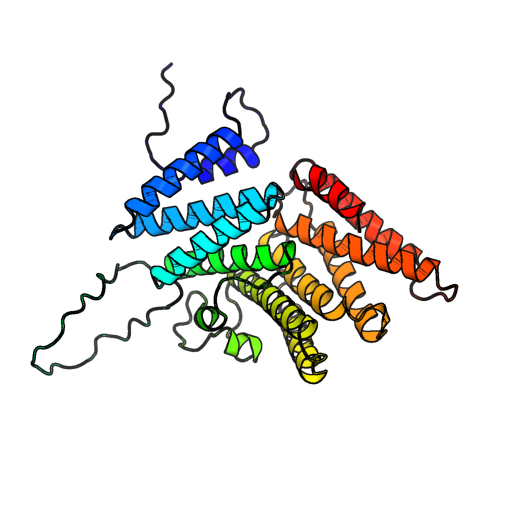 1 302 ? -5.936 6.084 0.286 1.00 89.75 302 SER A CA 1
ATOM 2258 C C . SER A 1 302 ? -6.110 5.628 1.742 1.00 89.75 302 SER A C 1
ATOM 2260 O O . SER A 1 302 ? -7.231 5.391 2.193 1.00 89.75 302 SER A O 1
ATOM 2262 N N . ILE A 1 303 ? -5.011 5.547 2.501 1.00 93.69 303 ILE A N 1
ATOM 2263 C CA . ILE A 1 303 ? -5.025 5.202 3.930 1.00 93.69 303 ILE A CA 1
ATOM 2264 C C . ILE A 1 303 ? -5.789 6.267 4.725 1.00 93.69 303 ILE A C 1
ATOM 2266 O O . ILE A 1 303 ? -6.667 5.933 5.519 1.00 93.69 303 ILE A O 1
ATOM 2270 N N . CYS A 1 304 ? -5.492 7.547 4.496 1.00 93.81 304 CYS A N 1
ATOM 2271 C CA . CYS A 1 304 ? -6.164 8.661 5.154 1.00 93.81 304 CYS A CA 1
ATOM 2272 C C . CYS A 1 304 ? -7.667 8.681 4.846 1.00 93.81 304 CYS A C 1
ATOM 2274 O O . CYS A 1 304 ? -8.467 8.849 5.760 1.00 93.81 304 CYS A O 1
ATOM 2276 N N . THR A 1 305 ? -8.078 8.444 3.599 1.00 91.69 305 THR A N 1
ATOM 2277 C CA . THR A 1 305 ? -9.499 8.337 3.240 1.00 91.69 305 THR A CA 1
ATOM 2278 C C . THR A 1 305 ? -10.183 7.191 3.988 1.00 91.69 305 THR A C 1
ATOM 2280 O O . THR A 1 305 ? -11.237 7.394 4.587 1.00 91.69 305 THR A O 1
ATOM 2283 N N . ALA A 1 306 ? -9.569 6.006 4.040 1.00 92.38 306 ALA A N 1
ATOM 2284 C CA . ALA A 1 306 ? -10.122 4.875 4.783 1.00 92.38 306 ALA A CA 1
ATOM 2285 C C . ALA A 1 306 ? -10.237 5.154 6.295 1.00 92.38 306 ALA A C 1
ATOM 2287 O O . ALA A 1 306 ? -11.224 4.775 6.922 1.00 92.38 306 ALA A O 1
ATOM 2288 N N . VAL A 1 307 ? -9.262 5.851 6.884 1.00 95.69 307 VAL A N 1
ATOM 2289 C CA . VAL A 1 307 ? -9.311 6.278 8.291 1.00 95.69 307 VAL A CA 1
ATOM 2290 C C . VAL A 1 307 ? -10.416 7.312 8.533 1.00 95.69 307 VAL A C 1
ATOM 2292 O O . VAL A 1 307 ? -11.102 7.236 9.551 1.00 95.69 307 VAL A O 1
ATOM 2295 N N . ALA A 1 308 ? -10.633 8.244 7.601 1.00 95.44 308 ALA A N 1
A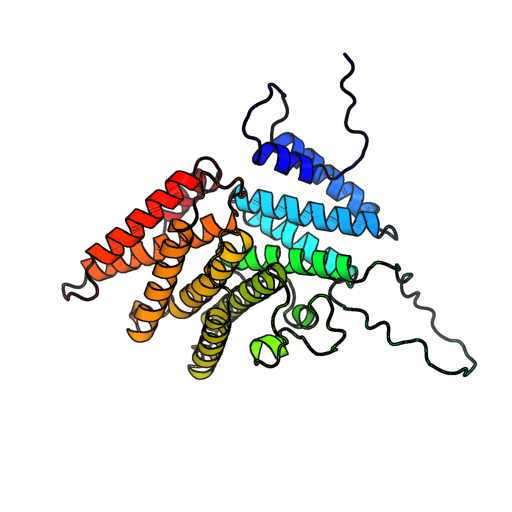TOM 2296 C CA . ALA A 1 308 ? -11.712 9.226 7.699 1.00 95.44 308 ALA A CA 1
ATOM 2297 C C . ALA A 1 308 ? -13.088 8.547 7.763 1.00 95.44 308 ALA A C 1
ATOM 2299 O O . ALA A 1 308 ? -13.917 8.940 8.581 1.00 95.44 308 ALA A O 1
ATOM 2300 N N . HIS A 1 309 ? -13.305 7.488 6.974 1.00 92.75 309 HIS A N 1
ATOM 2301 C CA . HIS A 1 309 ? -14.540 6.699 7.038 1.00 92.75 309 HIS A CA 1
ATOM 2302 C C . HIS A 1 309 ? -14.760 6.065 8.406 1.00 92.75 309 HIS A C 1
ATOM 2304 O O . HIS A 1 309 ? -15.851 6.162 8.949 1.00 92.75 309 HIS A O 1
ATOM 2310 N N . ILE A 1 310 ? -13.714 5.514 9.018 1.00 94.56 310 ILE A N 1
ATOM 2311 C CA . ILE A 1 310 ? -13.828 4.902 10.348 1.00 94.56 310 ILE A CA 1
ATOM 2312 C C . ILE A 1 310 ? -14.224 5.933 11.406 1.00 94.56 310 ILE A C 1
ATOM 2314 O O . ILE A 1 310 ? -15.025 5.631 12.287 1.00 94.56 310 ILE A O 1
ATOM 2318 N N . TYR A 1 311 ? -13.695 7.156 11.324 1.00 95.62 311 TYR A N 1
ATOM 2319 C CA . TYR A 1 311 ? -14.128 8.231 12.215 1.00 95.62 311 TYR A CA 1
ATOM 2320 C C . TYR A 1 311 ? -15.573 8.657 11.959 1.00 95.62 311 TYR A C 1
ATOM 2322 O O . TYR A 1 311 ? -16.308 8.866 12.920 1.00 95.62 311 TYR A O 1
ATOM 2330 N N . LEU A 1 312 ? -15.986 8.767 10.695 1.00 94.44 312 LEU A N 1
ATOM 2331 C CA . LEU A 1 312 ? -17.364 9.104 10.335 1.00 94.44 312 LEU A CA 1
ATOM 2332 C C . LEU A 1 312 ? -18.355 8.060 10.862 1.00 94.44 312 LEU A C 1
ATOM 2334 O O . LEU A 1 312 ? -19.324 8.436 11.520 1.00 94.44 312 LEU A O 1
ATOM 2338 N N . ASP A 1 313 ? -18.082 6.774 10.644 1.00 93.12 313 ASP A N 1
ATOM 2339 C CA . ASP A 1 313 ? -18.912 5.669 11.134 1.00 93.12 313 ASP A CA 1
ATOM 2340 C C . ASP A 1 313 ? -19.018 5.704 12.667 1.00 93.12 313 ASP A C 1
ATOM 2342 O O . ASP A 1 313 ? -20.101 5.579 13.241 1.00 93.12 313 ASP A O 1
ATOM 2346 N N . GLU A 1 314 ? -17.901 5.949 13.354 1.00 93.12 314 GLU A N 1
ATOM 2347 C CA . GLU A 1 314 ? -17.871 6.000 14.814 1.00 93.12 314 GLU A CA 1
ATOM 2348 C C . GLU A 1 314 ? -18.623 7.213 15.386 1.00 93.12 314 GLU A C 1
ATOM 2350 O O . GLU A 1 314 ? -19.312 7.081 16.400 1.00 93.12 314 GLU A O 1
ATOM 2355 N N . ILE A 1 315 ? -18.546 8.378 14.734 1.00 92.44 315 ILE A N 1
ATOM 2356 C CA . ILE A 1 315 ? -19.315 9.574 15.114 1.00 92.44 315 ILE A CA 1
ATOM 2357 C C . ILE A 1 315 ? -20.816 9.302 14.954 1.00 92.44 315 ILE A C 1
ATOM 2359 O O . ILE A 1 315 ? -21.596 9.612 15.855 1.00 92.44 315 ILE A O 1
ATOM 2363 N N . GLN A 1 316 ? -21.226 8.661 13.854 1.00 91.81 316 GLN A N 1
ATOM 2364 C CA . GLN A 1 316 ? -22.629 8.298 13.627 1.00 91.81 316 GLN A CA 1
ATOM 2365 C C . GLN A 1 316 ? -23.163 7.346 14.706 1.00 91.81 316 GLN A C 1
ATOM 2367 O O . GLN A 1 316 ? -24.285 7.517 15.187 1.00 91.81 316 GLN A O 1
ATOM 2372 N N . VAL A 1 317 ? -22.363 6.362 15.126 1.00 90.56 317 VAL A N 1
ATOM 2373 C CA . VAL A 1 317 ? -22.744 5.439 16.206 1.00 90.56 317 VAL A CA 1
ATOM 2374 C C . VAL A 1 317 ? -22.824 6.156 17.555 1.00 90.56 317 VAL A C 1
ATOM 2376 O O . VAL A 1 317 ? -23.810 5.979 18.274 1.00 90.56 317 VAL A O 1
ATOM 2379 N N . CYS A 1 318 ? -21.857 7.022 17.875 1.00 87.88 318 CYS A N 1
ATOM 2380 C CA . CYS A 1 318 ? -21.879 7.825 19.102 1.00 87.88 318 CYS A CA 1
ATOM 2381 C C . CYS A 1 318 ? -23.107 8.746 19.180 1.00 87.88 318 CYS A C 1
ATOM 2383 O O . CYS A 1 318 ? -23.695 8.877 20.251 1.00 87.88 318 CYS A O 1
ATOM 2385 N N . GLY A 1 319 ? -23.529 9.344 18.062 1.00 86.94 319 GLY A N 1
ATOM 2386 C CA . GLY A 1 319 ? -24.702 10.224 18.022 1.00 86.94 319 GLY A CA 1
ATOM 2387 C C . GLY A 1 319 ? -26.025 9.504 18.320 1.00 86.94 319 GLY A C 1
ATOM 2388 O O . GLY A 1 319 ? -26.938 10.086 18.906 1.00 86.94 319 GLY A O 1
ATOM 2389 N N . ASN A 1 320 ? -26.123 8.219 17.967 1.00 86.44 320 ASN A N 1
ATOM 2390 C CA . ASN A 1 320 ? -27.318 7.406 18.208 1.00 86.44 320 ASN A CA 1
ATOM 2391 C C . ASN A 1 320 ? -27.387 6.864 19.645 1.00 86.44 320 ASN A C 1
ATOM 2393 O O . ASN A 1 320 ? -28.475 6.692 20.205 1.00 86.44 320 ASN A O 1
ATOM 2397 N N . GLU A 1 321 ? -26.239 6.608 20.272 1.00 82.06 321 GLU A N 1
ATOM 2398 C CA . GLU A 1 321 ? -26.163 6.125 21.646 1.00 82.06 321 GLU A CA 1
ATOM 2399 C C . GLU A 1 321 ? -26.012 7.304 22.622 1.00 82.06 321 GLU A C 1
ATOM 2401 O O . GLU A 1 321 ? -24.921 7.808 22.853 1.00 82.06 321 GLU A O 1
ATOM 2406 N N . SER A 1 322 ? -27.090 7.705 23.313 1.00 70.25 322 SER A N 1
ATOM 2407 C CA . SER A 1 322 ? -27.071 8.744 24.377 1.00 70.25 322 SER A CA 1
ATOM 2408 C C . SER A 1 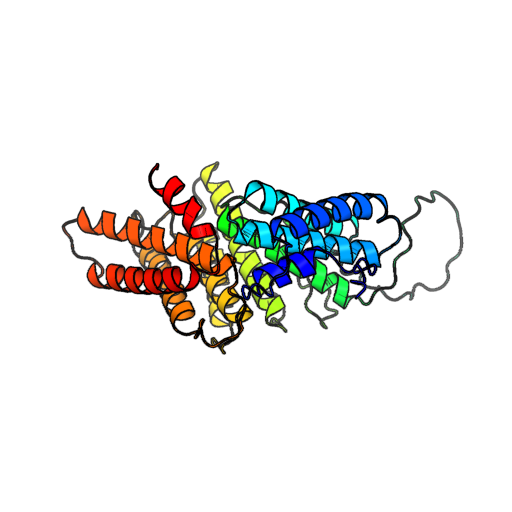322 ? -26.120 8.468 25.572 1.00 70.25 322 SER A C 1
ATOM 2410 O O . SER A 1 322 ? -26.168 9.164 26.591 1.00 70.25 322 SER A O 1
ATOM 2412 N N . ARG A 1 323 ? -25.250 7.452 25.505 1.00 54.84 323 ARG A N 1
ATOM 2413 C CA . ARG A 1 323 ? -24.231 7.128 26.507 1.00 54.84 323 ARG A CA 1
ATOM 2414 C C . ARG A 1 323 ? -22.844 7.547 26.022 1.00 54.84 323 ARG A C 1
ATOM 2416 O O . ARG A 1 323 ? -22.187 6.828 25.283 1.00 54.84 323 ARG A O 1
ATOM 2423 N N . ARG A 1 324 ? -22.369 8.672 26.565 1.00 57.62 324 ARG A N 1
ATOM 2424 C CA . ARG A 1 324 ? -20.983 9.162 26.473 1.00 57.62 324 ARG A CA 1
ATOM 2425 C C . ARG A 1 324 ? -19.946 8.037 26.660 1.00 57.62 324 ARG A C 1
ATOM 2427 O O . ARG A 1 324 ? -19.694 7.610 27.788 1.00 57.62 324 ARG A O 1
ATOM 2434 N N . LYS A 1 325 ? -19.309 7.617 25.567 1.00 56.88 325 LYS A N 1
ATOM 2435 C CA . LYS A 1 325 ? -17.905 7.156 25.534 1.00 56.88 325 LYS A CA 1
ATOM 2436 C C . LYS A 1 325 ? -17.067 8.242 24.809 1.00 56.88 325 LYS A C 1
ATOM 2438 O O . LYS A 1 325 ? -17.555 9.367 24.866 1.00 56.88 325 LYS A O 1
ATOM 2443 N N . PRO A 1 326 ? -15.814 8.013 24.328 1.00 61.31 326 PRO A N 1
ATOM 2444 C CA . PRO A 1 326 ? -14.788 9.056 24.118 1.00 61.31 326 PRO A CA 1
ATOM 2445 C C . PRO A 1 326 ? -15.388 10.313 23.511 1.00 61.31 326 PRO A C 1
ATOM 2447 O O . PRO A 1 326 ? -16.237 10.198 22.631 1.00 61.31 326 PRO A O 1
ATOM 2450 N N . SER A 1 327 ? -15.002 11.477 24.039 1.00 77.75 327 SER A N 1
ATOM 2451 C CA . SER A 1 327 ? -15.689 12.726 23.726 1.00 77.75 327 SER A CA 1
ATOM 2452 C C . SER A 1 327 ? -15.791 12.853 22.214 1.00 77.75 327 SER A C 1
ATOM 2454 O O . SER A 1 327 ? -14.762 12.889 21.554 1.00 77.75 327 SER A O 1
ATOM 2456 N N . GLU A 1 328 ? -17.008 12.850 21.680 1.00 87.31 328 GLU A N 1
ATOM 2457 C CA . GLU A 1 328 ? -17.331 13.033 20.258 1.00 87.31 328 GLU A CA 1
ATOM 2458 C C . GLU A 1 328 ? -16.467 14.139 19.631 1.00 87.31 328 GLU A C 1
ATOM 2460 O O . GLU A 1 328 ? -15.887 13.965 18.565 1.00 87.31 328 GLU A O 1
ATOM 2465 N N . THR A 1 329 ? -16.216 15.191 20.413 1.00 89.94 329 THR A N 1
ATOM 2466 C CA . THR A 1 329 ? -15.301 16.296 20.121 1.00 89.94 329 THR A CA 1
ATOM 2467 C C . THR A 1 329 ? -13.871 15.876 19.750 1.00 89.94 329 THR A C 1
ATOM 2469 O O . THR A 1 329 ? -13.241 16.518 18.918 1.00 89.94 329 THR A O 1
ATOM 2472 N N . GLU A 1 330 ? -13.313 14.831 20.362 1.00 92.69 330 GLU A N 1
ATOM 2473 C CA . GLU A 1 330 ? -11.987 14.286 20.036 1.00 92.69 330 GLU A CA 1
ATOM 2474 C C . GLU A 1 330 ? -11.999 13.607 18.664 1.00 92.69 330 GLU A C 1
ATOM 2476 O O . GLU A 1 330 ? -11.105 13.865 17.862 1.00 92.69 330 GLU A O 1
ATOM 2481 N N . LEU A 1 331 ? -13.027 12.806 18.357 1.00 92.50 331 LEU A N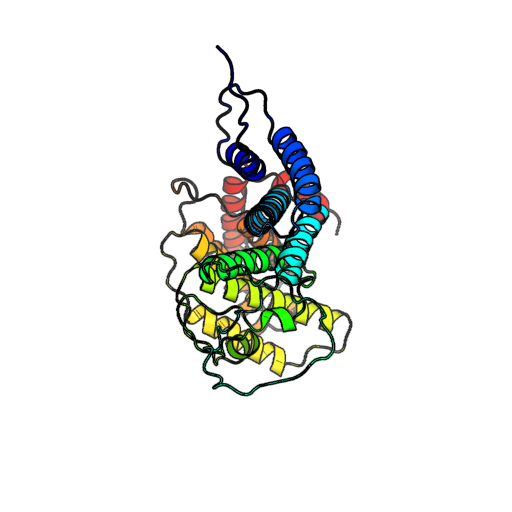 1
ATOM 2482 C CA . LEU A 1 331 ? -13.187 12.177 17.040 1.00 92.50 331 LEU A CA 1
ATOM 2483 C C . LEU A 1 331 ? -13.377 13.235 15.949 1.00 92.50 331 LEU A C 1
ATOM 2485 O O . LEU A 1 331 ? -12.709 13.175 14.919 1.00 92.50 331 LEU A O 1
ATOM 2489 N N . GLU A 1 332 ? -14.212 14.244 16.204 1.00 93.56 332 GLU A N 1
ATOM 2490 C CA . GLU A 1 332 ? -14.396 15.396 15.316 1.00 93.56 332 GLU A CA 1
ATOM 2491 C C . GLU A 1 332 ? -13.089 16.170 15.105 1.00 93.56 332 GLU A C 1
ATOM 2493 O O . GLU A 1 332 ? -12.775 16.562 13.982 1.00 93.56 332 GLU A O 1
ATOM 2498 N N . THR A 1 333 ? -12.288 16.352 16.161 1.00 95.06 333 THR A N 1
ATOM 2499 C CA . THR A 1 333 ? -10.980 17.020 16.075 1.00 95.06 333 THR A CA 1
ATOM 2500 C C . THR A 1 333 ? -10.006 16.219 15.209 1.00 95.06 333 THR A C 1
ATOM 2502 O O . THR A 1 333 ? -9.339 16.792 14.344 1.00 95.06 333 THR A O 1
ATOM 2505 N N . GLN A 1 334 ? -9.930 14.896 15.396 1.00 94.62 334 GLN A N 1
ATOM 2506 C CA . GLN A 1 334 ? -9.075 14.027 14.578 1.00 94.62 334 GLN A CA 1
ATOM 2507 C C . GLN A 1 334 ? -9.529 14.006 13.114 1.00 94.62 334 GLN A C 1
ATOM 2509 O O . GLN A 1 334 ? -8.700 14.142 12.213 1.00 94.62 334 GLN A O 1
ATOM 2514 N N . LEU A 1 335 ? -10.839 13.914 12.868 1.00 94.81 335 LEU A N 1
ATOM 2515 C CA . LEU A 1 335 ? -11.409 13.987 11.525 1.00 94.81 335 LEU A CA 1
ATOM 2516 C C . LEU A 1 335 ? -11.123 15.346 10.872 1.00 94.81 335 LEU A C 1
ATOM 2518 O O . LEU A 1 335 ? -10.703 15.388 9.721 1.00 94.81 335 LEU A O 1
ATOM 2522 N N . GLY A 1 336 ? -11.272 16.455 11.600 1.00 94.69 336 GLY A N 1
ATOM 2523 C CA . GLY A 1 336 ? -10.956 17.797 11.105 1.00 94.69 336 GLY A CA 1
ATOM 2524 C C . GLY A 1 336 ? -9.480 17.966 10.728 1.00 94.69 336 GLY A C 1
ATOM 2525 O O . GLY A 1 336 ? -9.165 18.517 9.668 1.00 94.69 336 GLY A O 1
ATOM 2526 N N . SER A 1 337 ? -8.570 17.429 11.547 1.00 94.25 337 SER A N 1
ATOM 2527 C CA . SER A 1 337 ? -7.133 17.384 11.242 1.00 94.25 337 SER A CA 1
ATOM 2528 C C . SER A 1 337 ? -6.861 16.599 9.954 1.00 94.25 337 SER A C 1
ATOM 2530 O O . SER A 1 337 ? -6.198 17.085 9.036 1.00 94.25 337 SER A O 1
ATOM 2532 N N . LEU A 1 338 ? -7.468 15.418 9.830 1.00 93.12 338 LEU A N 1
ATOM 2533 C CA . LEU A 1 338 ? -7.336 14.562 8.656 1.00 93.12 338 LEU A CA 1
ATOM 2534 C C . LEU A 1 338 ? -7.906 15.205 7.387 1.00 93.12 338 LEU A C 1
ATOM 2536 O O . LEU A 1 338 ? -7.289 15.129 6.330 1.00 93.12 338 LEU A O 1
ATOM 2540 N N . MET A 1 339 ? -9.048 15.884 7.484 1.00 93.12 339 MET A N 1
ATOM 2541 C CA . MET A 1 339 ? -9.646 16.623 6.371 1.00 93.12 339 MET A CA 1
ATOM 2542 C C . MET A 1 339 ? -8.767 17.790 5.917 1.00 93.12 339 MET A C 1
ATOM 2544 O O . MET A 1 339 ? -8.684 18.058 4.721 1.00 93.12 339 MET A O 1
ATOM 2548 N N . THR A 1 340 ? -8.066 18.444 6.847 1.00 91.62 340 THR A N 1
ATOM 2549 C CA . THR A 1 340 ? -7.096 19.502 6.525 1.00 91.62 340 THR A CA 1
ATOM 2550 C C . THR A 1 340 ? -5.918 18.943 5.729 1.00 91.62 340 THR A C 1
ATOM 2552 O O . THR A 1 340 ? -5.536 19.513 4.707 1.00 91.62 340 THR A O 1
ATOM 2555 N N . VAL A 1 341 ? -5.390 17.791 6.150 1.00 88.81 341 VAL A N 1
ATOM 2556 C CA . VAL A 1 341 ? -4.358 17.053 5.409 1.00 88.81 341 VAL A CA 1
ATOM 2557 C C . VAL A 1 341 ? -4.872 16.651 4.027 1.00 88.81 341 VAL A C 1
ATOM 2559 O O . VAL A 1 341 ? -4.255 16.958 3.019 1.00 88.81 341 VAL A O 1
ATOM 2562 N N . LEU A 1 342 ? -6.032 16.004 3.935 1.00 89.00 342 LEU A N 1
ATOM 2563 C CA . LEU A 1 342 ? -6.594 15.580 2.652 1.00 89.00 342 LEU A CA 1
ATOM 2564 C C . LEU A 1 342 ? -6.830 16.771 1.701 1.00 89.00 342 LEU A C 1
ATOM 2566 O O . LEU A 1 342 ? -6.593 16.661 0.500 1.00 89.00 342 LEU A O 1
ATOM 2570 N N . ALA A 1 343 ? -7.239 17.928 2.227 1.00 88.38 343 ALA A N 1
ATOM 2571 C CA . ALA A 1 343 ? -7.386 19.149 1.443 1.00 88.38 343 ALA A CA 1
ATOM 2572 C C . ALA A 1 343 ? -6.041 19.664 0.901 1.00 88.38 343 ALA A C 1
ATOM 2574 O O . ALA A 1 343 ? -5.983 20.071 -0.262 1.00 88.38 343 ALA A O 1
ATOM 2575 N N . SER A 1 344 ? -4.959 19.602 1.687 1.00 85.06 344 SER A N 1
ATOM 2576 C CA . SER A 1 344 ? -3.619 19.995 1.222 1.00 85.06 344 SER A CA 1
ATOM 2577 C C . SER A 1 344 ? -3.041 19.024 0.187 1.00 85.06 344 SER A C 1
ATOM 2579 O O . SER A 1 344 ? -2.289 19.442 -0.692 1.00 85.06 344 SER A O 1
ATOM 2581 N N . LEU A 1 345 ? -3.447 17.752 0.235 1.00 81.12 345 LEU A N 1
ATOM 2582 C CA . LEU A 1 345 ? -3.083 16.726 -0.744 1.00 81.12 345 LEU A CA 1
ATOM 2583 C C . LEU A 1 345 ? -3.904 16.808 -2.046 1.00 81.12 345 LEU A C 1
ATOM 2585 O O . LEU A 1 345 ? -3.486 16.261 -3.067 1.00 81.12 345 LEU A O 1
ATOM 2589 N N . SER A 1 346 ? -5.051 17.496 -2.039 1.00 82.12 346 SER A N 1
ATOM 2590 C CA . SER A 1 346 ? -5.987 17.533 -3.174 1.00 82.12 346 SER A CA 1
ATOM 2591 C C . SER A 1 346 ? -5.427 18.030 -4.513 1.00 82.12 346 SER A C 1
ATOM 2593 O O . SER A 1 346 ? -5.786 17.441 -5.535 1.00 82.12 346 SER A O 1
ATOM 2595 N N . PRO A 1 347 ? -4.511 19.019 -4.577 1.00 76.94 347 PRO A N 1
ATOM 2596 C CA . PRO A 1 347 ? -3.928 19.444 -5.851 1.00 76.94 347 PRO A CA 1
ATOM 2597 C C . PRO A 1 347 ? -3.048 18.364 -6.493 1.00 76.94 347 PRO A C 1
ATOM 2599 O O . PRO A 1 347 ? -2.791 18.407 -7.694 1.00 76.94 347 PRO A O 1
ATOM 2602 N N . TYR A 1 348 ? -2.588 17.403 -5.691 1.00 74.12 348 TYR A N 1
ATOM 2603 C CA . TYR A 1 348 ? -1.636 16.366 -6.071 1.00 74.12 348 TYR A CA 1
ATOM 2604 C C . TYR A 1 348 ? -2.289 15.001 -6.243 1.00 74.12 348 TYR A C 1
ATOM 2606 O O . TYR A 1 348 ? -1.581 14.004 -6.273 1.00 74.12 348 TYR A O 1
ATOM 2614 N N . SER A 1 349 ? -3.616 14.902 -6.280 1.00 70.31 349 SER A N 1
ATOM 2615 C CA . SER A 1 349 ? -4.279 13.623 -6.506 1.00 70.31 349 SER A CA 1
ATOM 2616 C C . SER A 1 349 ? -5.660 13.843 -7.100 1.00 70.31 349 SER A C 1
ATOM 2618 O O . SER A 1 349 ? -6.520 14.489 -6.507 1.00 70.31 349 SER A O 1
ATOM 2620 N N . SER A 1 350 ? -5.913 13.259 -8.270 1.00 66.31 350 SER A N 1
ATOM 2621 C CA . SER A 1 350 ? -7.255 13.273 -8.872 1.00 66.31 350 SER A CA 1
ATOM 2622 C C . SER A 1 350 ? -8.247 12.369 -8.125 1.00 66.31 350 SER A C 1
ATOM 2624 O O . SER A 1 350 ? -9.453 12.436 -8.372 1.00 66.31 350 SER A O 1
ATOM 2626 N N . PHE A 1 351 ? -7.766 11.596 -7.143 1.00 61.84 351 PHE A N 1
ATOM 2627 C CA . PHE A 1 351 ? -8.556 10.705 -6.290 1.00 61.84 351 PHE A CA 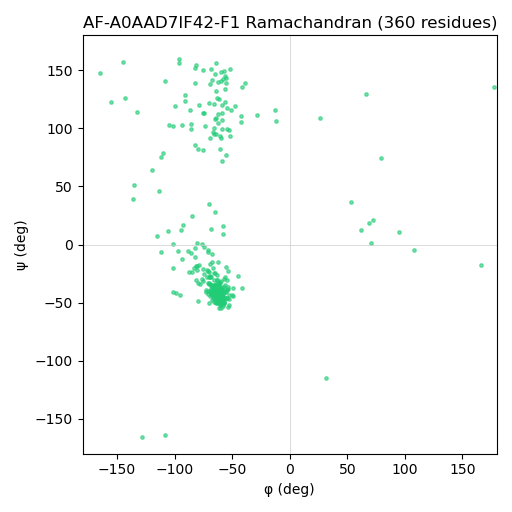1
ATOM 2628 C C . PHE A 1 351 ? -9.718 11.407 -5.571 1.00 61.84 351 PHE A C 1
ATOM 2630 O O . PHE A 1 351 ? -10.785 10.819 -5.382 1.00 61.84 351 PHE A O 1
ATOM 2637 N N . TYR A 1 352 ? -9.572 12.695 -5.253 1.00 54.53 352 TYR A N 1
ATOM 2638 C CA . TYR A 1 352 ? -10.603 13.472 -4.561 1.00 54.53 352 TYR A CA 1
ATOM 2639 C C . TYR A 1 352 ? -11.837 13.786 -5.415 1.00 54.53 352 TYR A C 1
ATOM 2641 O O . TYR A 1 352 ? -12.908 14.009 -4.861 1.00 54.53 352 TYR A O 1
ATOM 2649 N N . GLY A 1 353 ? -11.734 13.772 -6.747 1.00 52.88 353 GLY A N 1
ATOM 2650 C CA . GLY A 1 353 ? -12.882 14.057 -7.612 1.00 52.88 353 GLY A CA 1
ATOM 2651 C C . GLY A 1 353 ? -13.854 12.880 -7.748 1.00 52.88 353 GLY A C 1
ATOM 2652 O O . GLY A 1 353 ? -15.058 13.088 -7.870 1.00 52.88 353 GLY A O 1
ATOM 2653 N N . GLY A 1 354 ? -13.339 11.645 -7.724 1.00 49.12 354 GLY A N 1
ATOM 2654 C CA . GLY A 1 354 ? -14.114 10.436 -8.028 1.00 49.12 354 GLY A CA 1
ATOM 2655 C C . GLY A 1 354 ? -14.628 9.678 -6.803 1.00 49.12 354 GLY A C 1
ATOM 2656 O O . GLY A 1 354 ? -15.781 9.245 -6.786 1.00 49.12 354 GLY A O 1
ATOM 2657 N N . CYS A 1 355 ? -13.811 9.532 -5.754 1.00 45.62 355 CYS A N 1
ATOM 2658 C CA . CYS A 1 355 ? -14.181 8.703 -4.602 1.00 45.62 355 CYS A CA 1
ATOM 2659 C C . CYS A 1 355 ? -15.279 9.320 -3.721 1.00 45.62 355 CYS A C 1
ATOM 2661 O O . CYS A 1 355 ? -16.078 8.572 -3.166 1.00 45.62 355 CYS A O 1
ATOM 2663 N N . TRP A 1 356 ? -15.419 10.650 -3.668 1.00 40.66 356 TRP A N 1
ATOM 2664 C CA . TRP A 1 356 ? -16.550 11.291 -2.975 1.00 40.66 356 TRP A CA 1
ATOM 2665 C C . TRP A 1 356 ? -17.917 10.877 -3.547 1.00 40.66 356 TRP A C 1
ATOM 2667 O O . TRP A 1 356 ? -18.893 10.768 -2.803 1.00 40.66 356 TRP A O 1
ATOM 2677 N N . PHE A 1 357 ? -17.992 10.591 -4.852 1.00 35.72 357 PHE A N 1
ATOM 2678 C CA . PHE A 1 357 ? -19.246 10.201 -5.500 1.00 35.72 357 PHE A CA 1
ATOM 2679 C C . PHE A 1 357 ? -19.621 8.735 -5.272 1.00 35.72 357 PHE A C 1
ATOM 2681 O O . PHE A 1 357 ? -20.806 8.441 -5.135 1.00 35.72 357 PHE A O 1
ATOM 2688 N N . TYR A 1 358 ? -18.648 7.825 -5.172 1.00 35.00 358 TYR A N 1
ATOM 2689 C CA . TYR A 1 358 ? -18.936 6.418 -4.857 1.00 35.00 358 TYR A CA 1
ATOM 2690 C C . TYR A 1 358 ? -19.300 6.199 -3.380 1.00 35.00 358 TYR A C 1
ATOM 2692 O O . TYR A 1 358 ? -20.031 5.271 -3.057 1.00 35.00 358 TYR A O 1
ATOM 2700 N N . VAL A 1 359 ? -18.842 7.085 -2.495 1.00 39.50 359 VAL A N 1
ATOM 2701 C CA . VAL A 1 359 ? -19.093 7.035 -1.046 1.00 39.50 359 VAL A CA 1
ATOM 2702 C C . VAL A 1 359 ? -20.474 7.584 -0.657 1.00 39.50 359 VAL A C 1
ATOM 2704 O O . VAL A 1 359 ? -20.978 7.263 0.409 1.00 39.50 359 VAL A O 1
ATOM 2707 N N . SER A 1 360 ? -21.142 8.361 -1.516 1.00 29.17 360 SER A N 1
ATOM 2708 C CA . SER A 1 360 ? -22.506 8.851 -1.233 1.00 29.17 360 SER A CA 1
ATOM 2709 C C . SER A 1 360 ? -23.611 7.817 -1.529 1.00 29.17 360 SER A C 1
ATOM 2711 O O . SER A 1 360 ? -24.791 8.126 -1.379 1.00 29.17 360 SER A O 1
ATOM 2713 N N . PHE A 1 361 ? -23.248 6.609 -1.977 1.00 27.03 361 PHE A N 1
ATOM 2714 C CA . PHE A 1 361 ? -24.177 5.552 -2.391 1.00 27.03 361 PHE A CA 1
ATOM 2715 C C . PHE A 1 361 ? -23.786 4.176 -1.831 1.00 27.03 361 PHE A C 1
ATOM 2717 O O . PHE A 1 361 ? -23.707 3.206 -2.573 1.00 27.03 361 PHE A O 1
ATOM 2724 N N . HIS A 1 362 ? -23.550 4.081 -0.528 1.00 31.53 362 HIS A N 1
ATOM 2725 C CA . HIS A 1 362 ? -23.755 2.881 0.292 1.00 31.53 362 HIS A CA 1
ATOM 2726 C C . HIS A 1 362 ? -23.841 3.311 1.752 1.00 31.53 362 HIS A C 1
ATOM 2728 O O . HIS A 1 362 ? -24.513 2.576 2.510 1.00 31.53 362 HIS A O 1
#

pLDDT: mean 81.28, std 18.09, range [27.03, 98.19]

Sequence (362 aa):
MHSAAPTDKGSLAVYLWGSVLSPVQLGYPYTPDAFLLCALENLRHDISRIGDDSKLLLETIQAEILVSFYYLHSASPVQGCYHASGAASLALGAGLHSTCSLRHEQLPLCSLSDLQSTSRPATVTWGNAAHIDAFQAVLVINNCWVAVVGVPSTIPHWVSENWADRGTVQTGSTITAFLNGDDAPACSNVSLLVKASIFLERVVSFLTRTTTGPPPEPTVVASLNERIESFRAALPPLSGGGILLLTHALVDFAIVRLHAPYIHIVEQRRVKCLGAAARIVLGVGTVDLVDSACTIDPMLVSICTAVAHIYLDEIQVCGNESRRKPSETELETQLGSLMTVLASLSPYSSFYGGCWFYVSFH

Solvent-accessible surface area (backbone atoms only — not comparable to full-atom values): 20876 Å² total; per-residue (Å²): 135,85,80,76,70,80,80,65,82,68,54,42,36,56,56,23,48,50,48,67,75,45,75,73,77,81,83,66,92,76,49,53,66,57,31,45,54,52,27,55,54,48,48,59,55,46,66,78,59,26,86,86,43,60,70,55,43,52,53,47,36,51,36,26,45,48,50,15,52,49,22,52,32,57,60,35,63,70,64,14,50,50,27,27,48,49,22,41,50,52,37,53,77,71,42,36,46,55,70,74,73,78,70,68,93,74,72,79,94,80,81,89,78,92,85,83,90,72,80,72,76,82,80,76,90,65,67,68,63,60,40,43,51,52,40,47,51,40,51,34,54,33,23,49,46,22,71,72,71,63,46,62,56,86,70,57,80,71,62,53,39,39,73,55,64,94,86,58,89,62,89,66,43,18,48,63,30,48,72,72,67,72,42,75,82,73,90,44,64,64,51,43,30,39,55,20,28,48,50,30,31,49,40,41,41,51,49,61,53,31,77,79,49,67,80,72,59,69,65,60,56,48,52,53,50,52,46,53,51,53,53,57,73,68,50,78,77,89,76,85,43,66,61,53,52,50,22,53,38,35,42,30,46,25,48,23,63,67,20,52,92,36,38,93,78,35,68,74,36,27,55,50,20,55,54,24,44,51,49,40,47,50,53,61,70,69,43,64,71,81,82,40,91,58,75,77,56,50,61,55,56,52,53,50,52,56,45,45,51,55,45,52,54,49,51,57,53,54,72,73,43,93,66,88,63,82,59,64,67,55,51,52,49,52,44,52,53,43,51,53,51,53,58,71,46,41,92,81,30,61,38,68,74,55,53,61,62,62,66,77,71,121

Secondary structure (DSSP, 8-state):
-------S---HHHHHHHHHH--S--S----HHHHHHHHHHHHHHHHTT-TT-HHHHHHHHHHHHHHHHHHHHTT-HHHHHHHHHHHHHHHHHTTTTS------S--------------PPP-----HHHHHHHHHHHHHHHHHHHHHH-S--SS-TTGGGG---TT---TT--HHHHHHT-PPPP-SHHHHHHHHHHHHHHHHHHHHHHHTSSPPPHHHHHHHHHHHHHHHHTSPP--S-HHHHHHHHHHHHHHHHHHGGGTTT-HHHHHHHHHHHHHHHHHHHHS-TTTS-----HHHHHHHHHHHHHHHHHHHHHHH--S--S-HHHHHHHHHHHHHHHHHHGGG-THHHHHHHHHTT-

Organism: NCBI:txid1033252